Protein AF-0000000072983295 (afdb_homodimer)

Sequence (234 aa):
MSTYDRIKTLASNRGWSLQKLALKAGIGINSIYRWKKMTPSTENVQKVADVLQVSVDYLLGNTDNPNPDNEGSKPVDLSGTNIFTYQGQPVRQDDWEIIQAILERRNNSSKKRDRHEMSTYDRIKTLASNRGWSLQKLALKAGIGINSIYRWKKMTPSTENVQKVADVLQVSVDYLLGNTDNPNPDNEGSKPVDLSGTNIFTYQGQPVRQDDWEIIQAILERRNNSSKKRDRHE

InterPro domains:
  IPR001387 Cro/C1-type, helix-turn-helix domain [PF01381] (13-59)
  IPR001387 Cro/C1-type, helix-turn-helix domain [PS50943] (7-59)
  IPR001387 Cro/C1-type, helix-turn-helix domain [SM00530] (6-59)
  IPR001387 Cro/C1-type, helix-turn-helix domain [cd00093] (5-59)
  IPR010982 Lambda repressor-like, DNA-binding domain superfamily [G3DSA:1.10.260.40] (5-114)
  IPR010982 Lambda repressor-like, DNA-binding domain superfamily [SSF47413] (4-66)

pLDDT: mean 84.43, std 15.46, range [39.06, 98.12]

Nearest PDB structures (foldseek):
  7t5u-assembly1_A  TM=8.400E-01  e=1.592E-03  Escherichia coli
  3f51-assembly1_A  TM=8.352E-01  e=4.568E-02  Corynebacterium glutamicum
  4ghj-assembly1_A  TM=8.358E-01  e=1.153E-01  Vibrio vulnificus CMCP6
  4ia8-assembly1_B  TM=7.670E-01  e=9.694E-02  Enterobacter sp. RFL1396
  4i6u-assembly1_A  TM=8.067E-01  e=1.941E-01  Enterobacter sp. RFL1396

Structure (mmCIF, N/CA/C/O backbone):
data_AF-0000000072983295-model_v1
#
loop_
_entity.id
_entity.type
_entity.pdbx_description
1 polymer 'Transcriptional regulator, xre family'
#
loop_
_atom_site.group_PDB
_atom_site.id
_atom_site.type_symbol
_atom_site.label_atom_id
_atom_site.label_alt_id
_atom_site.label_comp_id
_atom_site.label_asym_id
_atom_site.label_entity_id
_atom_site.label_seq_id
_atom_site.pdbx_PDB_ins_code
_atom_site.Cartn_x
_atom_site.Cartn_y
_atom_site.Cartn_z
_atom_site.occupancy
_atom_site.B_iso_or_equiv
_atom_site.auth_seq_id
_atom_site.auth_comp_id
_atom_site.auth_asym_id
_atom_site.auth_atom_id
_atom_site.pdbx_PDB_model_num
ATOM 1 N N . MET A 1 1 ? -3.186 -11.297 11.703 1 77.94 1 MET A N 1
ATOM 2 C CA . MET A 1 1 ? -4.309 -11.766 10.891 1 77.94 1 MET A CA 1
ATOM 3 C C . MET A 1 1 ? -3.836 -12.227 9.516 1 77.94 1 MET A C 1
ATOM 5 O O . MET A 1 1 ? -2.936 -11.625 8.93 1 77.94 1 MET A O 1
ATOM 9 N N . SER A 1 2 ? -4.508 -13.469 9.07 1 90.62 2 SER A N 1
ATOM 10 C CA . SER A 1 2 ? -4.18 -14.008 7.754 1 90.62 2 SER A CA 1
ATOM 11 C C . SER A 1 2 ? -4.926 -13.273 6.648 1 90.62 2 SER A C 1
ATOM 13 O O . SER A 1 2 ? -5.816 -12.469 6.926 1 90.62 2 SER A O 1
ATOM 15 N N . THR A 1 3 ? -4.504 -13.516 5.445 1 94.38 3 THR A N 1
ATOM 16 C CA . THR A 1 3 ? -5.18 -12.945 4.285 1 94.38 3 THR A CA 1
ATOM 17 C C . THR A 1 3 ? -6.652 -13.336 4.27 1 94.38 3 THR A C 1
ATOM 19 O O . THR A 1 3 ? -7.523 -12.484 4.066 1 94.38 3 THR A O 1
ATOM 22 N N . TYR A 1 4 ? -6.863 -14.602 4.539 1 95.62 4 TYR A N 1
ATOM 23 C CA . TYR A 1 4 ? -8.227 -15.117 4.586 1 95.62 4 TYR A CA 1
ATOM 24 C C . TYR A 1 4 ? -9.055 -14.375 5.625 1 95.62 4 TYR A C 1
ATOM 26 O O . TYR A 1 4 ? -10.172 -13.945 5.344 1 95.62 4 TYR A O 1
ATOM 34 N N . ASP A 1 5 ? -8.523 -14.195 6.836 1 95.06 5 ASP A N 1
ATOM 35 C CA . ASP A 1 5 ? -9.227 -13.531 7.93 1 95.06 5 ASP A CA 1
ATOM 36 C C . ASP A 1 5 ? -9.57 -12.094 7.566 1 95.06 5 ASP A C 1
ATOM 38 O O . ASP A 1 5 ? -10.68 -11.625 7.84 1 95.06 5 ASP A O 1
ATOM 42 N N . ARG A 1 6 ? -8.68 -11.375 6.992 1 95.25 6 ARG A N 1
ATOM 43 C CA . ARG A 1 6 ? -8.883 -9.984 6.598 1 95.25 6 ARG A CA 1
ATOM 44 C C . ARG A 1 6 ? -9.992 -9.875 5.559 1 95.25 6 ARG A C 1
ATOM 46 O O . ARG A 1 6 ? -10.859 -9 5.668 1 95.25 6 ARG A O 1
ATOM 53 N N . ILE A 1 7 ? -9.984 -10.773 4.617 1 96.75 7 ILE A N 1
ATOM 54 C CA . ILE A 1 7 ? -10.977 -10.758 3.553 1 96.75 7 ILE A CA 1
ATOM 55 C C . ILE A 1 7 ? -12.352 -11.078 4.129 1 96.75 7 ILE A C 1
ATOM 57 O O . ILE A 1 7 ? -13.344 -10.438 3.773 1 96.75 7 ILE A O 1
ATOM 61 N N . LYS A 1 8 ? -12.328 -12.031 4.992 1 96.38 8 LYS A N 1
ATOM 62 C CA . LYS A 1 8 ? -13.586 -12.422 5.625 1 96.38 8 LYS A CA 1
ATOM 63 C C . LYS A 1 8 ? -14.203 -11.242 6.383 1 96.38 8 LYS A C 1
ATOM 65 O O . LYS A 1 8 ? -15.398 -10.984 6.262 1 96.38 8 LYS A O 1
ATOM 70 N N . THR A 1 9 ? -13.383 -10.586 7.145 1 95.81 9 THR A N 1
ATOM 71 C CA . THR A 1 9 ? -13.836 -9.438 7.918 1 95.81 9 THR A CA 1
ATOM 72 C C . THR A 1 9 ? -14.352 -8.336 6.996 1 95.81 9 THR A C 1
ATOM 74 O O . THR A 1 9 ? -15.43 -7.781 7.227 1 95.81 9 THR A O 1
ATOM 77 N N . LEU A 1 10 ? -13.664 -8.023 5.945 1 94.56 10 LEU A N 1
ATOM 78 C CA . LEU A 1 10 ? -14.047 -6.984 4.996 1 94.56 10 LEU A CA 1
ATOM 79 C C . LEU A 1 10 ? -15.352 -7.348 4.293 1 94.56 10 LEU A C 1
ATOM 81 O O . LEU A 1 10 ? -16.219 -6.488 4.098 1 94.56 10 LEU A O 1
ATOM 85 N N . ALA A 1 11 ? -15.445 -8.586 3.883 1 96.5 11 ALA A N 1
ATOM 86 C CA . ALA A 1 11 ? -16.656 -9.062 3.232 1 96.5 11 ALA A CA 1
ATOM 87 C C . ALA A 1 11 ? -17.859 -8.961 4.168 1 96.5 11 ALA A C 1
ATOM 89 O O . ALA A 1 11 ? -18.922 -8.477 3.773 1 96.5 11 ALA A O 1
ATOM 90 N N . SER A 1 12 ? -17.641 -9.398 5.363 1 96.25 12 SER A N 1
ATOM 91 C CA . SER A 1 12 ? -18.703 -9.352 6.363 1 96.25 12 SER A CA 1
ATOM 92 C C . SER A 1 12 ? -19.172 -7.922 6.605 1 96.25 12 SER A C 1
ATOM 94 O O . SER A 1 12 ? -20.375 -7.672 6.73 1 96.25 12 SER A O 1
ATOM 96 N N . ASN A 1 13 ? -18.266 -7.031 6.66 1 94.94 13 ASN A N 1
ATOM 97 C CA . ASN A 1 13 ? -18.578 -5.617 6.855 1 94.94 13 ASN A CA 1
ATOM 98 C C . ASN A 1 13 ? -19.453 -5.074 5.73 1 94.94 13 ASN A C 1
ATOM 100 O O . ASN A 1 13 ? -20.219 -4.133 5.934 1 94.94 13 ASN A O 1
ATOM 104 N N . ARG A 1 14 ? -19.422 -5.664 4.633 1 93.5 14 ARG A N 1
ATOM 105 C CA . ARG A 1 14 ? -20.188 -5.23 3.465 1 93.5 14 ARG A CA 1
ATOM 106 C C . ARG A 1 14 ? -21.438 -6.09 3.277 1 93.5 14 ARG A C 1
ATOM 108 O O . ARG A 1 14 ? -22.172 -5.906 2.314 1 93.5 14 ARG A O 1
ATOM 115 N N . GLY A 1 15 ? -21.5 -7.059 4.133 1 95.75 15 GLY A N 1
ATOM 116 C CA . GLY A 1 15 ? -22.641 -7.949 4.078 1 95.75 15 GLY A CA 1
ATOM 117 C C . GLY A 1 15 ? -22.531 -9.008 3.002 1 95.75 15 GLY A C 1
ATOM 118 O O . GLY A 1 15 ? -23.531 -9.516 2.504 1 95.75 15 GLY A O 1
ATOM 119 N N . TRP A 1 16 ? -21.453 -9.297 2.553 1 96.38 16 TRP A N 1
ATOM 120 C CA . TRP A 1 16 ? -21.234 -10.289 1.507 1 96.38 16 TRP A CA 1
ATOM 121 C C . TRP A 1 16 ? -20.75 -11.609 2.102 1 96.38 16 TRP A C 1
ATOM 123 O O . TRP A 1 16 ? -20.031 -11.617 3.104 1 96.38 16 TRP A O 1
ATOM 133 N N . SER A 1 17 ? -21.156 -12.648 1.443 1 96.94 17 SER A N 1
ATOM 134 C CA . SER A 1 17 ? -20.516 -13.93 1.694 1 96.94 17 SER A CA 1
ATOM 135 C C . SER A 1 17 ? -19.203 -14.047 0.916 1 96.94 17 SER A C 1
ATOM 137 O O . SER A 1 17 ? -18.969 -13.289 -0.026 1 96.94 17 SER A O 1
ATOM 139 N N . LEU A 1 18 ? -18.406 -14.953 1.323 1 97.31 18 LEU A N 1
ATOM 140 C CA . LEU A 1 18 ? -17.156 -15.164 0.615 1 97.31 18 LEU A CA 1
ATOM 141 C C . LEU A 1 18 ? -17.406 -15.641 -0.812 1 97.31 18 LEU A C 1
ATOM 143 O O . LEU A 1 18 ? -16.656 -15.289 -1.729 1 97.31 18 LEU A O 1
ATOM 147 N N . GLN A 1 19 ? -18.453 -16.422 -0.969 1 97.62 19 GLN A N 1
ATOM 148 C CA . GLN A 1 19 ? -18.828 -16.891 -2.295 1 97.62 19 GLN A CA 1
ATOM 149 C C . GLN A 1 19 ? -19.266 -15.742 -3.191 1 97.62 19 GLN A C 1
ATOM 151 O O . GLN A 1 19 ? -18.859 -15.664 -4.352 1 97.62 19 GLN A O 1
ATOM 156 N N . LYS A 1 20 ? -20.031 -14.938 -2.617 1 97.69 20 LYS A N 1
ATOM 157 C CA . LYS A 1 20 ? -20.5 -13.766 -3.35 1 97.69 20 LYS A CA 1
ATOM 158 C C . LYS A 1 20 ? -19.312 -12.867 -3.74 1 97.69 20 LYS A C 1
ATOM 160 O O . LYS A 1 20 ? -19.25 -12.383 -4.871 1 97.69 20 LYS A O 1
ATOM 165 N N . LEU A 1 21 ? -18.438 -12.641 -2.818 1 97.75 21 LEU A N 1
ATOM 166 C CA . LEU A 1 21 ? -17.234 -11.844 -3.08 1 97.75 21 LEU A CA 1
ATOM 167 C C . LEU A 1 21 ? -16.422 -12.453 -4.207 1 97.75 21 LEU A C 1
ATOM 169 O O . LEU A 1 21 ? -15.93 -11.734 -5.086 1 97.75 21 LEU A O 1
ATOM 173 N N . ALA A 1 22 ? -16.234 -13.758 -4.18 1 98.12 22 ALA A N 1
ATOM 174 C CA . ALA A 1 22 ? -15.469 -14.469 -5.207 1 98.12 22 ALA A CA 1
ATOM 175 C C . ALA A 1 22 ? -16.078 -14.25 -6.59 1 98.12 22 ALA A C 1
ATOM 177 O O . ALA A 1 22 ? -15.359 -13.984 -7.555 1 98.12 22 ALA A O 1
ATOM 178 N N . LEU A 1 23 ? -17.359 -14.297 -6.629 1 97.75 23 LEU A N 1
ATOM 179 C CA . LEU A 1 23 ? -18.062 -14.094 -7.887 1 97.75 23 LEU A CA 1
ATOM 180 C C . LEU A 1 23 ? -17.891 -12.664 -8.383 1 97.75 23 LEU A C 1
ATOM 182 O O . LEU A 1 23 ? -17.641 -12.445 -9.57 1 97.75 23 LEU A O 1
ATOM 186 N N . LYS A 1 24 ? -17.984 -11.781 -7.488 1 97.5 24 LYS A N 1
ATOM 187 C CA . LYS A 1 24 ? -17.797 -10.375 -7.836 1 97.5 24 LYS A CA 1
ATOM 188 C C . LYS A 1 24 ? -16.375 -10.117 -8.352 1 97.5 24 LYS A C 1
ATOM 190 O O . LYS A 1 24 ? -16.172 -9.266 -9.227 1 97.5 24 LYS A O 1
ATOM 195 N N . ALA A 1 25 ? -15.453 -10.812 -7.77 1 97.62 25 ALA A N 1
ATOM 196 C CA . ALA A 1 25 ? -14.047 -10.648 -8.141 1 97.62 25 ALA A CA 1
ATOM 197 C C . ALA A 1 25 ? -13.727 -11.422 -9.422 1 97.62 25 ALA A C 1
ATOM 199 O O . ALA A 1 25 ? -12.648 -11.258 -9.992 1 97.62 25 ALA A O 1
ATOM 200 N N . GLY A 1 26 ? -14.641 -12.242 -9.828 1 98 26 GLY A N 1
ATOM 201 C CA . GLY A 1 26 ? -14.445 -13.016 -11.047 1 98 26 GLY A CA 1
ATOM 202 C C . GLY A 1 26 ? -13.516 -14.203 -10.859 1 98 26 GLY A C 1
ATOM 203 O O . GLY A 1 26 ? -12.773 -14.57 -11.773 1 98 26 GLY A O 1
ATOM 204 N N . ILE A 1 27 ? -13.445 -14.703 -9.719 1 96.88 27 ILE A N 1
ATOM 205 C CA . ILE A 1 27 ? -12.594 -15.859 -9.453 1 96.88 27 ILE A CA 1
ATOM 206 C C . ILE A 1 27 ? -13.461 -17.047 -9.039 1 96.88 27 ILE A C 1
ATOM 208 O O . ILE A 1 27 ? -14.688 -16.938 -8.984 1 96.88 27 ILE A O 1
ATOM 212 N N . GLY A 1 28 ? -12.836 -18.203 -8.828 1 96.69 28 GLY A N 1
ATOM 213 C CA . GLY A 1 28 ? -13.562 -19.406 -8.445 1 96.69 28 GLY A CA 1
ATOM 214 C C . GLY A 1 28 ? -14.281 -19.266 -7.113 1 96.69 28 GLY A C 1
ATOM 215 O O . GLY A 1 28 ? -13.742 -18.688 -6.168 1 96.69 28 GLY A O 1
ATOM 216 N N . ILE A 1 29 ? -15.477 -19.75 -7.043 1 95.12 29 ILE A N 1
ATOM 217 C CA . ILE A 1 29 ? -16.391 -19.578 -5.918 1 95.12 29 ILE A CA 1
ATOM 218 C C . ILE A 1 29 ? -15.719 -20.078 -4.637 1 95.12 29 ILE A C 1
ATOM 220 O O . ILE A 1 29 ? -15.93 -19.516 -3.561 1 95.12 29 ILE A O 1
ATOM 224 N N . ASN A 1 30 ? -14.844 -21.016 -4.703 1 95.69 30 ASN A N 1
ATOM 225 C CA . ASN A 1 30 ? -14.203 -21.594 -3.529 1 95.69 30 ASN A CA 1
ATOM 226 C C . ASN A 1 30 ? -12.773 -21.094 -3.369 1 95.69 30 ASN A C 1
ATOM 228 O O . ASN A 1 30 ? -12.047 -21.531 -2.471 1 95.69 30 ASN A O 1
ATOM 232 N N . SER A 1 31 ? -12.375 -20.141 -4.18 1 96.75 31 SER A N 1
ATOM 233 C CA . SER A 1 31 ? -10.992 -19.672 -4.23 1 96.75 31 SER A CA 1
ATOM 234 C C . SER A 1 31 ? -10.562 -19.062 -2.896 1 96.75 31 SER A C 1
ATOM 236 O O . SER A 1 31 ? -9.492 -19.391 -2.381 1 96.75 31 SER A O 1
ATOM 238 N N . ILE A 1 32 ? -11.391 -18.281 -2.352 1 97 32 ILE A N 1
ATOM 239 C CA . ILE A 1 32 ? -11.047 -17.547 -1.14 1 97 32 ILE A CA 1
ATOM 240 C C . ILE A 1 32 ? -10.898 -18.516 0.028 1 97 32 ILE A C 1
ATOM 242 O O . ILE A 1 32 ? -10 -18.375 0.86 1 97 32 ILE A O 1
ATOM 246 N N . TYR A 1 33 ? -11.664 -19.547 0.072 1 96 33 TYR A N 1
ATOM 247 C CA . TYR A 1 33 ? -11.578 -20.562 1.12 1 96 33 TYR A CA 1
ATOM 248 C C . TYR A 1 33 ? -10.227 -21.266 1.083 1 96 33 TYR A C 1
ATOM 250 O O . TYR A 1 33 ? -9.672 -21.609 2.127 1 96 33 TYR A O 1
ATOM 258 N N . ARG A 1 34 ? -9.703 -21.406 -0.034 1 95.69 34 ARG A N 1
ATOM 259 C CA . ARG A 1 34 ? -8.422 -22.078 -0.216 1 95.69 34 ARG A CA 1
ATOM 260 C C . ARG A 1 34 ? -7.277 -21.25 0.346 1 95.69 34 ARG A C 1
ATOM 262 O O . ARG A 1 34 ? -6.211 -21.781 0.653 1 95.69 34 ARG A O 1
ATOM 269 N N . TRP A 1 35 ? -7.504 -20 0.553 1 95.25 35 TRP A N 1
ATOM 270 C CA . TRP A 1 35 ? -6.438 -19.109 0.982 1 95.25 35 TRP A CA 1
ATOM 271 C C . TRP A 1 35 ? -6.184 -19.234 2.48 1 95.25 35 TRP A C 1
ATOM 273 O O . TRP A 1 35 ? -5.234 -18.656 3.01 1 95.25 35 TRP A O 1
ATOM 283 N N . LYS A 1 36 ? -6.945 -20.047 3.125 1 92.81 36 LYS A N 1
ATOM 284 C CA . LYS A 1 36 ? -6.676 -20.438 4.508 1 92.81 36 LYS A CA 1
ATOM 285 C C . LYS A 1 36 ? -5.438 -21.312 4.598 1 92.81 36 LYS A C 1
ATOM 287 O O . LYS A 1 36 ? -4.719 -21.297 5.598 1 92.81 36 LYS A O 1
ATOM 292 N N . LYS A 1 37 ? -5.242 -22 3.496 1 92.62 37 LYS A N 1
ATOM 293 C CA . LYS A 1 37 ? -4.195 -23.016 3.543 1 92.62 37 LYS A CA 1
ATOM 294 C C . LYS A 1 37 ? -3.094 -22.719 2.529 1 92.62 37 LYS A C 1
ATOM 296 O O . LYS A 1 37 ? -2.057 -23.375 2.518 1 92.62 37 LYS A O 1
ATOM 301 N N . MET A 1 38 ? -3.408 -21.812 1.626 1 92.25 38 MET A N 1
ATOM 302 C CA . MET A 1 38 ? -2.408 -21.5 0.608 1 92.25 38 MET A CA 1
ATOM 303 C C . MET A 1 38 ? -2.395 -20.016 0.293 1 92.25 38 MET A C 1
ATOM 305 O O . MET A 1 38 ? -3.387 -19.312 0.519 1 92.25 38 MET A O 1
ATOM 309 N N . THR A 1 39 ? -1.325 -19.578 -0.284 1 91.56 39 THR A N 1
ATOM 310 C CA . THR A 1 39 ? -1.188 -18.188 -0.682 1 91.56 39 THR A CA 1
ATOM 311 C C . THR A 1 39 ? -1.841 -17.938 -2.039 1 91.56 39 THR A C 1
ATOM 313 O O . THR A 1 39 ? -1.608 -18.688 -2.99 1 91.56 39 THR A O 1
ATOM 316 N N . PRO A 1 40 ? -2.654 -16.938 -2.057 1 94.44 40 PRO A N 1
ATOM 317 C CA . PRO A 1 40 ? -3.307 -16.656 -3.336 1 94.44 40 PRO A CA 1
ATOM 318 C C . PRO A 1 40 ? -2.326 -16.172 -4.402 1 94.44 40 PRO A C 1
ATOM 320 O O . PRO A 1 40 ? -1.228 -15.711 -4.074 1 94.44 40 PRO A O 1
ATOM 323 N N . SER A 1 41 ? -2.793 -16.406 -5.684 1 95.19 41 SER A N 1
ATOM 324 C CA . SER A 1 41 ? -2.029 -15.82 -6.781 1 95.19 41 SER A CA 1
ATOM 325 C C . SER A 1 41 ? -2.168 -14.305 -6.809 1 95.19 41 SER A C 1
ATOM 327 O O . SER A 1 41 ? -3.154 -13.758 -6.312 1 95.19 41 SER A O 1
ATOM 329 N N . THR A 1 42 ? -1.175 -13.688 -7.375 1 96.19 42 THR A N 1
ATOM 330 C CA . THR A 1 42 ? -1.172 -12.234 -7.492 1 96.19 42 THR A CA 1
ATOM 331 C C . THR A 1 42 ? -2.424 -11.742 -8.219 1 96.19 42 THR A C 1
ATOM 333 O O . THR A 1 42 ? -3.059 -10.781 -7.789 1 96.19 42 THR A O 1
ATOM 336 N N . GLU A 1 43 ? -2.795 -12.453 -9.211 1 95.25 43 GLU A N 1
ATOM 337 C CA . GLU A 1 43 ? -3.955 -12.086 -10.016 1 95.25 43 GLU A CA 1
ATOM 338 C C . GLU A 1 43 ? -5.238 -12.133 -9.188 1 95.25 43 GLU A C 1
ATOM 340 O O . GLU A 1 43 ? -6.023 -11.18 -9.203 1 95.25 43 GLU A O 1
ATOM 345 N N . ASN A 1 44 ? -5.395 -13.164 -8.508 1 96.75 44 ASN A N 1
ATOM 346 C CA . ASN A 1 44 ? -6.625 -13.344 -7.738 1 96.75 44 ASN A CA 1
ATOM 347 C C . ASN A 1 44 ? -6.707 -12.367 -6.57 1 96.75 44 ASN A C 1
ATOM 349 O O . ASN A 1 44 ? -7.766 -11.797 -6.309 1 96.75 44 ASN A O 1
ATOM 353 N N . VAL A 1 45 ? -5.605 -12.164 -5.875 1 96.94 45 VAL A N 1
ATOM 354 C CA . VAL A 1 45 ? -5.617 -11.242 -4.742 1 96.94 45 VAL A CA 1
ATOM 355 C C . VAL A 1 45 ? -5.883 -9.82 -5.234 1 96.94 45 VAL A C 1
ATOM 357 O O . VAL A 1 45 ? -6.59 -9.047 -4.582 1 96.94 45 VAL A O 1
ATOM 360 N N . GLN A 1 46 ? -5.348 -9.523 -6.332 1 96.31 46 GLN A N 1
ATOM 361 C CA . GLN A 1 46 ? -5.578 -8.211 -6.934 1 96.31 46 GLN A CA 1
ATOM 362 C C . GLN A 1 46 ? -7.059 -8 -7.238 1 96.31 46 GLN A C 1
ATOM 364 O O . GLN A 1 46 ? -7.613 -6.938 -6.941 1 96.31 46 GLN A O 1
ATOM 369 N N . LYS A 1 47 ? -7.676 -8.938 -7.836 1 97.38 47 LYS A N 1
ATOM 370 C CA . LYS A 1 47 ? -9.094 -8.852 -8.172 1 97.38 47 LYS A CA 1
ATOM 371 C C . LYS A 1 47 ? -9.945 -8.625 -6.926 1 97.38 47 LYS A C 1
ATOM 373 O O . LYS A 1 47 ? -10.859 -7.797 -6.93 1 97.38 47 LYS A O 1
ATOM 378 N N . VAL A 1 48 ? -9.617 -9.359 -5.949 1 97.56 48 VAL A N 1
ATOM 379 C CA . VAL A 1 48 ? -10.352 -9.25 -4.695 1 97.56 48 VAL A CA 1
ATOM 380 C C . VAL A 1 48 ? -10.109 -7.875 -4.074 1 97.56 48 VAL A C 1
ATOM 382 O O . VAL A 1 48 ? -11.047 -7.23 -3.596 1 97.56 48 VAL A O 1
ATOM 385 N N . ALA A 1 49 ? -8.883 -7.465 -4.051 1 96.75 49 ALA A N 1
ATOM 386 C CA . ALA A 1 49 ? -8.539 -6.148 -3.518 1 96.75 49 ALA A CA 1
ATOM 387 C C . ALA A 1 49 ? -9.312 -5.047 -4.238 1 96.75 49 ALA A C 1
ATOM 389 O O . ALA A 1 49 ? -9.797 -4.102 -3.605 1 96.75 49 ALA A O 1
ATOM 390 N N . ASP A 1 50 ? -9.477 -5.199 -5.492 1 95.25 50 ASP A N 1
ATOM 391 C CA . ASP A 1 50 ? -10.188 -4.215 -6.305 1 95.25 50 ASP A CA 1
ATOM 392 C C . ASP A 1 50 ? -11.656 -4.137 -5.91 1 95.25 50 ASP A C 1
ATOM 394 O O . ASP A 1 50 ? -12.203 -3.043 -5.746 1 95.25 50 ASP A O 1
ATOM 398 N N . VAL A 1 51 ? -12.195 -5.246 -5.766 1 95.88 51 VAL A N 1
ATOM 399 C CA . VAL A 1 51 ? -13.609 -5.305 -5.418 1 95.88 51 VAL A CA 1
ATOM 400 C C . VAL A 1 51 ? -13.828 -4.715 -4.027 1 95.88 51 VAL A C 1
ATOM 402 O O . VAL A 1 51 ? -14.797 -3.986 -3.799 1 95.88 51 VAL A O 1
ATOM 405 N N . LEU A 1 52 ? -12.852 -4.98 -3.152 1 95.62 52 LEU A N 1
ATOM 406 C CA . LEU A 1 52 ? -12.961 -4.543 -1.765 1 95.62 52 LEU A CA 1
ATOM 407 C C . LEU A 1 52 ? -12.445 -3.117 -1.6 1 95.62 52 LEU A C 1
ATOM 409 O O . LEU A 1 52 ? -12.586 -2.521 -0.529 1 95.62 52 LEU A O 1
ATOM 413 N N . GLN A 1 53 ? -11.82 -2.617 -2.568 1 93.75 53 GLN A N 1
ATOM 414 C CA . GLN A 1 53 ? -11.258 -1.27 -2.582 1 93.75 53 GLN A CA 1
ATOM 415 C C . GLN A 1 53 ? -10.211 -1.098 -1.485 1 93.75 53 GLN A C 1
ATOM 417 O O . GLN A 1 53 ? -10.242 -0.117 -0.739 1 93.75 53 GLN A O 1
ATOM 422 N N . VAL A 1 54 ? -9.391 -1.988 -1.401 1 93.38 54 VAL A N 1
ATOM 423 C CA . VAL A 1 54 ? -8.25 -1.958 -0.487 1 93.38 54 VAL A CA 1
ATOM 424 C C . VAL A 1 54 ? -6.969 -2.277 -1.247 1 93.38 54 VAL A C 1
ATOM 426 O O . VAL A 1 54 ? -7.012 -2.705 -2.402 1 93.38 54 VAL A O 1
ATOM 429 N N . SER A 1 55 ? -5.898 -1.959 -0.536 1 93.12 55 SER A N 1
ATOM 430 C CA . SER A 1 55 ? -4.613 -2.26 -1.159 1 93.12 55 SER A CA 1
ATOM 431 C C . SER A 1 55 ? -4.277 -3.744 -1.05 1 93.12 55 SER A C 1
ATOM 433 O O . SER A 1 55 ? -4.797 -4.438 -0.172 1 93.12 55 SER A O 1
ATOM 435 N N . VAL A 1 56 ? -3.482 -4.285 -1.938 1 95.5 56 VAL A N 1
ATOM 436 C CA . VAL A 1 56 ? -2.99 -5.656 -1.884 1 95.5 56 VAL A CA 1
ATOM 437 C C . VAL A 1 56 ? -2.129 -5.848 -0.638 1 95.5 56 VAL A C 1
ATOM 439 O O . VAL A 1 56 ? -2.193 -6.895 0.014 1 95.5 56 VAL A O 1
ATOM 442 N N . ASP A 1 57 ? -1.435 -4.859 -0.272 1 94.38 57 ASP A N 1
ATOM 443 C CA . ASP A 1 57 ? -0.589 -4.914 0.917 1 94.38 57 ASP A CA 1
ATOM 444 C C . ASP A 1 57 ? -1.424 -5.156 2.174 1 94.38 57 ASP A C 1
ATOM 446 O O . ASP A 1 57 ? -1.007 -5.891 3.07 1 94.38 57 ASP A O 1
ATOM 450 N N . TYR A 1 58 ? -2.527 -4.492 2.207 1 93.06 58 TYR A N 1
ATOM 451 C CA . TYR A 1 58 ? -3.404 -4.684 3.355 1 93.06 58 TYR A CA 1
ATOM 452 C C . TYR A 1 58 ? -3.881 -6.129 3.445 1 93.06 58 TYR A C 1
ATOM 454 O O . TYR A 1 58 ? -3.814 -6.742 4.512 1 93.06 58 TYR A O 1
ATOM 462 N N . LEU A 1 59 ? -4.285 -6.66 2.312 1 95.69 59 LEU A N 1
ATOM 463 C CA . LEU A 1 59 ? -4.809 -8.023 2.277 1 95.69 59 LEU A CA 1
ATOM 464 C C . LEU A 1 59 ? -3.727 -9.031 2.645 1 95.69 59 LEU A C 1
ATOM 466 O O . LEU A 1 59 ? -4.012 -10.055 3.277 1 95.69 59 LEU A O 1
ATOM 470 N N . LEU A 1 60 ? -2.475 -8.703 2.268 1 94.12 60 LEU A N 1
ATOM 471 C CA . LEU A 1 60 ? -1.361 -9.617 2.498 1 94.12 60 LEU A CA 1
ATOM 472 C C . LEU A 1 60 ? -0.797 -9.445 3.904 1 94.12 60 LEU A C 1
ATOM 474 O O . LEU A 1 60 ? 0.079 -10.203 4.324 1 94.12 60 LEU A O 1
ATOM 478 N N . GLY A 1 61 ? -1.269 -8.445 4.578 1 90.88 61 GLY A N 1
ATOM 479 C CA . GLY A 1 61 ? -0.843 -8.234 5.953 1 90.88 61 GLY A CA 1
ATOM 480 C C . GLY A 1 61 ? 0.423 -7.402 6.066 1 90.88 61 GLY A C 1
ATOM 481 O O . GLY A 1 61 ? 1.064 -7.379 7.117 1 90.88 61 GLY A O 1
ATOM 482 N N . ASN A 1 62 ? 0.815 -6.75 5.016 1 90.38 62 ASN A N 1
ATOM 483 C CA . ASN A 1 62 ? 2.025 -5.938 5.023 1 90.38 62 ASN A CA 1
ATOM 484 C C . ASN A 1 62 ? 1.783 -4.57 5.66 1 90.38 62 ASN A C 1
ATOM 486 O O . ASN A 1 62 ? 2.73 -3.877 6.031 1 90.38 62 ASN A O 1
ATOM 490 N N . THR A 1 63 ? 0.53 -4.145 5.715 1 86.69 63 THR A N 1
ATOM 491 C CA . THR A 1 63 ? 0.127 -2.887 6.332 1 86.69 63 THR A CA 1
ATOM 492 C C . THR A 1 63 ? -1.223 -3.033 7.027 1 86.69 63 THR A C 1
ATOM 494 O O . THR A 1 63 ? -2.023 -3.898 6.668 1 86.69 63 THR A O 1
ATOM 497 N N . ASP A 1 64 ? -1.424 -2.213 7.895 1 85.94 64 ASP A N 1
ATOM 498 C CA . ASP A 1 64 ? -2.711 -2.229 8.586 1 85.94 64 ASP A CA 1
ATOM 499 C C . ASP A 1 64 ? -3.641 -1.149 8.039 1 85.94 64 ASP A C 1
ATOM 501 O O . ASP A 1 64 ? -4.801 -1.054 8.453 1 85.94 64 ASP A O 1
ATOM 505 N N . ASN A 1 65 ? -3.158 -0.43 7.105 1 82.75 65 ASN A N 1
ATOM 506 C CA . ASN A 1 65 ? -3.967 0.58 6.43 1 82.75 65 ASN A CA 1
ATOM 507 C C . ASN A 1 65 ? -4.57 0.043 5.133 1 82.75 65 ASN A C 1
ATOM 509 O O . ASN A 1 65 ? -3.844 -0.274 4.191 1 82.75 65 ASN A O 1
ATOM 513 N N . PRO A 1 66 ? -5.859 -0.044 5.004 1 85.06 66 PRO A N 1
ATOM 514 C CA . PRO A 1 66 ? -6.492 -0.644 3.826 1 85.06 66 PRO A CA 1
ATOM 515 C C . PRO A 1 66 ? -6.258 0.165 2.553 1 85.06 66 PRO A C 1
ATOM 517 O O . PRO A 1 66 ? -6.309 -0.385 1.45 1 85.06 66 PRO A O 1
ATOM 520 N N . ASN A 1 67 ? -6.184 1.468 2.627 1 79.94 67 ASN A N 1
ATOM 521 C CA . ASN A 1 67 ? -5.961 2.326 1.469 1 79.94 67 ASN A CA 1
ATOM 522 C C . ASN A 1 67 ? -4.82 3.309 1.709 1 79.94 67 ASN A C 1
ATOM 524 O O . ASN A 1 67 ? -5.055 4.5 1.933 1 79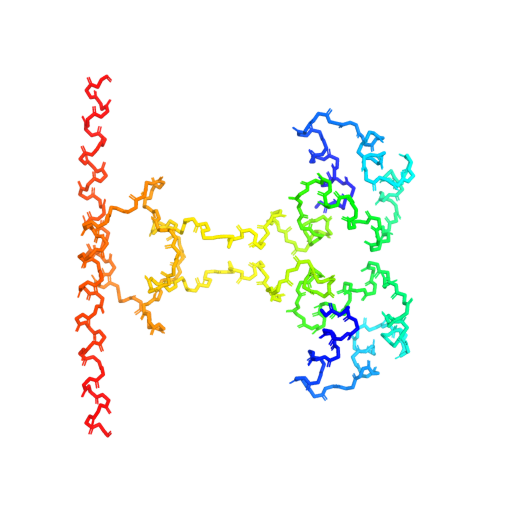.94 67 ASN A O 1
ATOM 528 N N . PRO A 1 68 ? -3.678 2.742 1.629 1 64.56 68 PRO A N 1
ATOM 529 C CA . PRO A 1 68 ? -2.551 3.619 1.954 1 64.56 68 PRO A CA 1
ATOM 530 C C . PRO A 1 68 ? -2.371 4.75 0.942 1 64.56 68 PRO A C 1
ATOM 532 O O . PRO A 1 68 ? -1.81 5.797 1.273 1 64.56 68 PRO A O 1
ATOM 535 N N . ASP A 1 69 ? -2.635 4.453 -0.337 1 59.38 69 ASP A N 1
ATOM 536 C CA . ASP A 1 69 ? -2.447 5.484 -1.352 1 59.38 69 ASP A CA 1
ATOM 537 C C . ASP A 1 69 ? -3.504 6.578 -1.223 1 59.38 69 ASP A C 1
ATOM 539 O O . ASP A 1 69 ? -3.301 7.703 -1.685 1 59.38 69 ASP A O 1
ATOM 543 N N . ASN A 1 70 ? -4.711 6.109 -0.923 1 51.28 70 ASN A N 1
ATOM 544 C CA . ASN A 1 70 ? -5.707 7.164 -0.772 1 51.28 70 ASN A CA 1
ATOM 545 C C . ASN A 1 70 ? -5.27 8.203 0.258 1 51.28 70 ASN A C 1
ATOM 547 O O . ASN A 1 70 ? -6.023 8.523 1.178 1 51.28 70 ASN A O 1
ATOM 551 N N . GLU A 1 71 ? -4.117 7.996 0.614 1 48.66 71 GLU A N 1
ATOM 552 C CA . GLU A 1 71 ? -3.723 9.219 1.304 1 48.66 71 GLU A CA 1
ATOM 553 C C . GLU A 1 71 ? -4.039 10.453 0.462 1 48.66 71 GLU A C 1
ATOM 555 O O . GLU A 1 71 ? -3.211 10.898 -0.339 1 48.66 71 GLU A O 1
ATOM 560 N N . GLY A 1 72 ? -4.879 10.156 -0.523 1 44.75 72 GLY A N 1
ATOM 561 C CA . GLY A 1 72 ? -5.312 11.492 -0.913 1 44.75 72 GLY A CA 1
ATOM 562 C C . GLY A 1 72 ? -5.156 12.516 0.195 1 44.75 72 GLY A C 1
ATOM 563 O O . GLY A 1 72 ? -4.668 12.195 1.281 1 44.75 72 GLY A O 1
ATOM 564 N N . SER A 1 73 ? -5.422 13.719 -0.293 1 49.81 73 SER A N 1
ATOM 565 C CA . SER A 1 73 ? -5.434 14.844 0.637 1 49.81 73 SER A CA 1
ATOM 566 C C . SER A 1 73 ? -6.168 14.484 1.925 1 49.81 73 SER A C 1
ATOM 568 O O . SER A 1 73 ? -7.355 14.789 2.072 1 49.81 73 SER A O 1
ATOM 570 N N . LYS A 1 74 ? -6.078 13.227 2.242 1 53.59 74 LYS A N 1
ATOM 571 C CA . LYS A 1 74 ? -6.742 13.102 3.537 1 53.59 74 LYS A CA 1
ATOM 572 C C . LYS A 1 74 ? -6.449 14.312 4.422 1 53.59 74 LYS A C 1
ATOM 574 O O . LYS A 1 74 ? -5.332 14.828 4.422 1 53.59 74 LYS A O 1
ATOM 579 N N . PRO A 1 75 ? -7.535 14.828 4.715 1 60.16 75 PRO A N 1
ATOM 580 C CA . PRO A 1 75 ? -7.285 15.961 5.602 1 60.16 75 PRO A CA 1
ATOM 581 C C . PRO A 1 75 ? -6.336 15.625 6.746 1 60.16 75 PRO A C 1
ATOM 583 O O . PRO A 1 75 ? -6.387 14.516 7.289 1 60.16 75 PRO A O 1
ATOM 586 N N . VAL A 1 76 ? -5.305 16.141 6.613 1 68.69 76 VAL A N 1
ATOM 587 C CA . VAL A 1 76 ? -4.352 15.961 7.703 1 68.69 76 VAL A CA 1
ATOM 588 C C . VAL A 1 76 ? -4.879 16.641 8.969 1 68.69 76 VAL A C 1
ATOM 590 O O . VAL A 1 76 ? -5.203 17.828 8.953 1 68.69 76 VAL A O 1
ATOM 593 N N . ASP A 1 77 ? -5.129 15.961 10 1 72.12 77 ASP A N 1
ATOM 594 C CA . ASP A 1 77 ? -5.539 16.531 11.281 1 72.12 77 ASP A CA 1
ATOM 595 C C . ASP A 1 77 ? -4.34 17.109 12.031 1 72.12 77 ASP A C 1
ATOM 597 O O . ASP A 1 77 ? -3.398 16.391 12.359 1 72.12 77 ASP A O 1
ATOM 601 N N . LEU A 1 78 ? -4.395 18.391 12.195 1 77.19 78 LEU A N 1
ATOM 602 C CA . LEU A 1 78 ? -3.316 19.125 12.844 1 77.19 78 LEU A CA 1
ATOM 603 C C . LEU A 1 78 ? -3.232 18.766 14.328 1 77.19 78 LEU A C 1
ATOM 605 O O . LEU A 1 78 ? -2.254 19.109 15 1 77.19 78 LEU A O 1
ATOM 609 N N . SER A 1 79 ? -4.289 18.094 14.711 1 73.88 79 SER A N 1
ATOM 610 C CA . SER A 1 79 ? -4.281 17.688 16.109 1 73.88 79 SER A CA 1
ATOM 611 C C . SER A 1 79 ? -3.533 16.375 16.297 1 73.88 79 SER A C 1
ATOM 613 O O . SER A 1 79 ? -3.285 15.953 17.422 1 73.88 79 SER A O 1
ATOM 615 N N . GLY A 1 80 ? -3.139 15.781 15.242 1 65.12 80 GLY A N 1
ATOM 616 C CA . GLY A 1 80 ? -2.521 14.469 15.32 1 65.12 80 GLY A CA 1
ATOM 617 C C . GLY A 1 80 ? -1.046 14.523 15.672 1 65.12 80 GLY A C 1
ATOM 618 O O . GLY A 1 80 ? -0.498 15.602 15.906 1 65.12 80 GLY A O 1
ATOM 619 N N . THR A 1 81 ? -0.413 13.359 15.891 1 64.31 81 THR A N 1
ATOM 620 C CA . THR A 1 81 ? 0.973 13.18 16.312 1 64.31 81 THR A CA 1
ATOM 621 C C . THR A 1 81 ? 1.91 13.211 15.102 1 64.31 81 THR A C 1
ATOM 623 O O . THR A 1 81 ? 3.021 12.68 15.164 1 64.31 81 THR A O 1
ATOM 626 N N . ASN A 1 82 ? 1.5 13.867 14.188 1 70.19 82 ASN A N 1
ATOM 627 C CA . ASN A 1 82 ? 2.344 13.953 13 1 70.19 82 ASN A CA 1
ATOM 628 C C . ASN A 1 82 ? 3.412 15.031 13.141 1 70.19 82 ASN A C 1
ATOM 630 O O . ASN A 1 82 ? 3.248 15.969 13.922 1 70.19 82 ASN A O 1
ATOM 634 N N . ILE A 1 83 ? 4.574 14.828 12.469 1 73.69 83 ILE A N 1
ATOM 635 C CA . ILE A 1 83 ? 5.582 15.875 12.359 1 73.69 83 ILE A CA 1
ATOM 636 C C . ILE A 1 83 ? 5.242 16.797 11.195 1 73.69 83 ILE A C 1
ATOM 638 O O . ILE A 1 83 ? 5.066 16.344 10.062 1 73.69 83 ILE A O 1
ATOM 642 N N . PHE A 1 84 ? 5.07 18.047 11.648 1 78.56 84 PHE A N 1
ATOM 643 C CA . PHE A 1 84 ? 4.688 19.031 10.633 1 78.56 84 PHE A CA 1
ATOM 644 C C . PHE A 1 84 ? 5.898 19.844 10.172 1 78.56 84 PHE A C 1
ATOM 646 O O . PHE A 1 84 ? 6.75 20.203 10.984 1 78.56 84 PHE A O 1
ATOM 653 N N . THR A 1 85 ? 6.043 19.906 8.938 1 80.69 85 THR A N 1
ATOM 654 C CA . THR A 1 85 ? 7.074 20.75 8.352 1 80.69 85 THR A CA 1
ATOM 655 C C . THR A 1 85 ? 6.453 21.844 7.469 1 80.69 85 THR A C 1
ATOM 657 O O . THR A 1 85 ? 5.305 21.719 7.043 1 80.69 85 THR A O 1
ATOM 660 N N . TYR A 1 86 ? 7.062 22.984 7.449 1 83.62 86 TYR A N 1
ATOM 661 C CA . TYR A 1 86 ? 6.695 24.062 6.535 1 83.62 86 TYR A CA 1
ATOM 662 C C . TYR A 1 86 ? 7.844 24.391 5.586 1 83.62 86 TYR A C 1
ATOM 664 O O . TYR A 1 86 ? 8.906 24.828 6.023 1 83.62 86 TYR A O 1
ATOM 672 N N . GLN A 1 87 ? 7.582 24.141 4.285 1 79.69 87 GLN A N 1
ATOM 673 C CA . GLN A 1 87 ? 8.625 24.359 3.289 1 79.69 87 GLN A CA 1
ATOM 674 C C . GLN A 1 87 ? 9.891 23.578 3.643 1 79.69 87 GLN A C 1
ATOM 676 O O . GLN A 1 87 ? 10.992 24.125 3.578 1 79.69 87 GLN A O 1
ATOM 681 N N . GLY A 1 88 ? 9.719 22.438 4.137 1 76.94 88 GLY A N 1
ATOM 682 C CA . GLY A 1 88 ? 10.828 21.547 4.395 1 76.94 88 GLY A CA 1
ATOM 683 C C . GLY A 1 88 ? 11.461 21.75 5.758 1 76.94 88 GLY A C 1
ATOM 684 O O . GLY A 1 88 ? 12.383 21.016 6.141 1 76.94 88 GLY A O 1
ATOM 685 N N . GLN A 1 89 ? 11.023 22.719 6.449 1 81.62 89 GLN A N 1
ATOM 686 C CA . GLN A 1 89 ? 11.547 23 7.781 1 81.62 89 GLN A CA 1
ATOM 687 C C . GLN A 1 89 ? 10.578 22.547 8.867 1 81.62 89 GLN A C 1
ATOM 689 O O . GLN A 1 89 ? 9.359 22.719 8.727 1 81.62 89 GLN A O 1
ATOM 694 N N . PRO A 1 90 ? 11.148 22.016 9.859 1 85.31 90 PRO A N 1
ATOM 695 C CA . PRO A 1 90 ? 10.258 21.625 10.961 1 85.31 90 PRO A CA 1
ATOM 696 C C . PRO A 1 90 ? 9.594 22.828 11.633 1 85.31 90 PRO A C 1
ATOM 698 O O . PRO A 1 90 ? 10.227 23.891 11.781 1 85.31 90 PRO A O 1
ATOM 701 N N . VAL A 1 91 ? 8.383 22.672 11.938 1 85.44 91 VAL A N 1
ATOM 702 C CA . VAL A 1 91 ? 7.652 23.719 12.648 1 85.44 91 VAL A CA 1
ATOM 703 C C . VAL A 1 91 ? 8.148 23.797 14.094 1 85.44 91 VAL A C 1
ATOM 705 O O . VAL A 1 91 ? 8.227 22.781 14.789 1 85.44 91 VAL A O 1
ATOM 708 N N . ARG A 1 92 ? 8.609 24.938 14.5 1 86.25 92 ARG A N 1
ATOM 709 C CA . ARG A 1 92 ? 9.109 25.156 15.852 1 86.25 92 ARG A CA 1
ATOM 710 C C . ARG A 1 92 ? 8 24.969 16.891 1 86.25 92 ARG A C 1
ATOM 712 O O . ARG A 1 92 ? 6.836 25.25 16.609 1 86.25 92 ARG A O 1
ATOM 719 N N . GLN A 1 93 ? 8.469 24.578 18 1 87.69 93 GLN A N 1
ATOM 720 C CA . GLN A 1 93 ? 7.527 24.328 19.078 1 87.69 93 GLN A CA 1
ATOM 721 C C . GLN A 1 93 ? 6.746 25.594 19.422 1 87.69 93 GLN A C 1
ATOM 723 O O . GLN A 1 93 ? 5.539 25.547 19.672 1 87.69 93 GLN A O 1
ATOM 728 N N . ASP A 1 94 ? 7.426 26.75 19.484 1 89.62 94 ASP A N 1
ATOM 729 C CA . ASP A 1 94 ? 6.781 28.016 19.797 1 89.62 94 ASP A CA 1
ATOM 730 C C . ASP A 1 94 ? 5.695 28.359 18.781 1 89.62 94 ASP A C 1
ATOM 732 O O . ASP A 1 94 ? 4.613 28.812 19.141 1 89.62 94 ASP A O 1
ATOM 736 N N . ASP A 1 95 ? 6.008 28.172 17.516 1 90.69 95 ASP A N 1
ATOM 737 C CA . ASP A 1 95 ? 5.035 28.422 16.469 1 90.69 95 ASP A CA 1
ATOM 738 C C . ASP A 1 95 ? 3.852 27.469 16.562 1 90.69 95 ASP A C 1
ATOM 740 O O . ASP A 1 95 ? 2.701 27.875 16.391 1 90.69 95 ASP A O 1
ATOM 744 N N . TRP A 1 96 ? 4.172 26.312 16.875 1 87.5 96 TRP A N 1
ATOM 745 C CA . TRP A 1 96 ? 3.127 25.297 16.984 1 87.5 96 TRP A CA 1
ATOM 746 C C . TRP A 1 96 ? 2.148 25.656 18.094 1 87.5 96 TRP A C 1
ATOM 748 O O . TRP A 1 96 ? 0.939 25.453 17.953 1 87.5 96 TRP A O 1
ATOM 758 N N . GLU A 1 97 ? 2.615 26.109 19.203 1 89.94 97 GLU A N 1
ATOM 759 C CA . GLU A 1 97 ? 1.771 26.531 20.312 1 89.94 97 GLU A CA 1
ATOM 760 C C . GLU A 1 97 ? 0.806 27.641 19.875 1 89.94 97 GLU A C 1
ATOM 762 O O . GLU A 1 97 ? -0.367 27.625 20.266 1 89.94 97 GLU A O 1
ATOM 767 N N . ILE A 1 98 ? 1.31 28.562 19.125 1 91.31 98 ILE A N 1
ATOM 768 C CA . ILE A 1 98 ? 0.484 29.656 18.625 1 91.31 98 ILE A CA 1
ATOM 769 C C . ILE A 1 98 ? -0.58 29.109 17.672 1 91.31 98 ILE A C 1
ATOM 771 O O . ILE A 1 98 ? -1.747 29.5 17.75 1 91.31 98 ILE A O 1
ATOM 775 N N . ILE A 1 99 ? -0.245 28.266 16.875 1 91 99 ILE A N 1
ATOM 776 C CA . ILE A 1 99 ? -1.157 27.656 15.898 1 91 99 ILE A CA 1
ATOM 777 C C . ILE A 1 99 ? -2.283 26.938 16.625 1 91 99 ILE A C 1
ATOM 779 O O . ILE A 1 99 ? -3.457 27.094 16.297 1 91 99 ILE A O 1
ATOM 783 N N . GLN A 1 100 ? -1.91 26.203 17.562 1 88.25 100 GLN A N 1
ATOM 784 C CA . GLN A 1 100 ? -2.902 25.469 18.328 1 88.25 100 GLN A CA 1
ATOM 785 C C . GLN A 1 100 ? -3.883 26.422 19.016 1 88.25 100 GLN A C 1
ATOM 787 O O . GLN A 1 100 ? -5.09 26.156 19.047 1 88.25 100 GLN A O 1
ATOM 792 N N . ALA A 1 101 ? -3.326 27.469 19.562 1 89.69 101 ALA A N 1
ATOM 793 C CA . ALA A 1 101 ? -4.148 28.484 20.219 1 89.69 101 ALA A CA 1
ATOM 794 C C . ALA A 1 101 ? -5.168 29.078 19.25 1 89.69 101 ALA A C 1
ATOM 796 O O . ALA A 1 101 ? -6.324 29.297 19.625 1 89.69 101 ALA A O 1
ATOM 797 N N . ILE A 1 102 ? -4.75 29.281 18.031 1 88.88 102 ILE A N 1
ATOM 798 C CA . ILE A 1 102 ? -5.602 29.844 16.984 1 88.88 102 ILE A CA 1
ATOM 799 C C . ILE A 1 102 ? -6.723 28.859 16.656 1 88.88 102 ILE A C 1
ATOM 801 O O . ILE A 1 102 ? -7.891 29.25 16.547 1 88.88 102 ILE A O 1
ATOM 805 N N . LEU A 1 103 ? -6.355 27.656 16.562 1 87.81 103 LEU A N 1
ATOM 806 C CA . LEU A 1 103 ? -7.305 26.625 16.156 1 87.81 103 LEU A CA 1
ATOM 807 C C . LEU A 1 103 ? -8.258 26.281 17.297 1 87.81 103 LEU A C 1
ATOM 809 O O . LEU A 1 103 ? -9.43 25.969 17.047 1 87.81 103 LEU A O 1
ATOM 813 N N . GLU A 1 104 ? -7.797 26.359 18.531 1 85 104 GLU A N 1
ATOM 814 C CA . GLU A 1 104 ? -8.594 26.047 19.703 1 85 104 GLU A CA 1
ATOM 815 C C . GLU A 1 104 ? -9.633 27.125 19.984 1 85 104 GLU A C 1
ATOM 817 O O . GLU A 1 104 ? -10.742 26.828 20.438 1 85 104 GLU A O 1
ATOM 822 N N . ARG A 1 105 ? -9.219 28.281 19.891 1 78.44 105 ARG A N 1
ATOM 823 C CA . ARG A 1 105 ? -10.125 29.391 20.125 1 78.44 105 ARG A CA 1
ATOM 824 C C . ARG A 1 105 ? -11.414 29.25 19.328 1 78.44 105 ARG A C 1
ATOM 826 O O . ARG A 1 105 ? -12.5 29.516 19.844 1 78.44 105 ARG A O 1
ATOM 833 N N . ARG A 1 106 ? -11.375 28.734 18.188 1 69.69 106 ARG A N 1
ATOM 834 C CA . ARG A 1 106 ? -12.555 28.672 17.344 1 69.69 106 ARG A CA 1
ATOM 835 C C . ARG A 1 106 ? -13.344 27.391 17.594 1 69.69 106 ARG A C 1
ATOM 837 O O . ARG A 1 106 ? -14.57 27.375 17.516 1 69.69 106 ARG A O 1
ATOM 844 N N . ASN A 1 107 ? -12.609 26.281 17.797 1 68.19 107 ASN A N 1
ATOM 845 C CA . ASN A 1 107 ? -13.328 25.062 18.172 1 68.19 107 ASN A CA 1
ATOM 846 C C . ASN A 1 107 ? -14.133 25.266 19.453 1 68.19 107 ASN A C 1
ATOM 848 O O . ASN A 1 107 ? -15.211 24.703 19.609 1 68.19 107 ASN A O 1
ATOM 852 N N . ASN A 1 108 ? -13.594 25.906 20.359 1 62.59 108 ASN A N 1
ATOM 853 C CA . ASN A 1 108 ? -14.328 26.25 21.578 1 62.59 108 ASN A CA 1
ATOM 854 C C . ASN A 1 108 ? -15.484 27.203 21.281 1 62.59 108 ASN A C 1
ATOM 856 O O . ASN A 1 108 ? -16.516 27.172 21.953 1 62.59 108 ASN A O 1
ATOM 860 N N . SER A 1 109 ? -15.367 27.922 20.312 1 61.09 109 SER A N 1
ATOM 861 C CA . SER A 1 109 ? -16.469 28.828 19.984 1 61.09 109 SER A CA 1
ATOM 862 C C . SER A 1 109 ? -17.594 28.094 19.281 1 61.09 109 SER A C 1
ATOM 864 O O . SER A 1 109 ? -18.766 28.438 19.453 1 61.09 109 SER A O 1
ATOM 866 N N . SER A 1 110 ? -17.297 27.109 18.5 1 58.34 110 SER A N 1
ATOM 867 C CA . SER A 1 110 ? -18.344 26.359 17.812 1 58.34 110 SER A CA 1
ATOM 868 C C . SER A 1 110 ? -19.016 25.359 18.766 1 58.34 110 SER A C 1
ATOM 870 O O . SER A 1 110 ? -20.156 24.953 18.531 1 58.34 110 SER A O 1
ATOM 872 N N . LYS A 1 111 ? -18.328 24.75 19.641 1 55.56 111 LYS A N 1
ATOM 873 C CA . LYS A 1 111 ? -18.953 23.891 20.641 1 55.56 111 LYS A CA 1
ATOM 874 C C . LYS A 1 111 ? -19.922 24.703 21.516 1 55.56 111 LYS A C 1
ATOM 876 O O . LYS A 1 111 ? -20.875 24.141 22.062 1 55.56 111 LYS A O 1
ATOM 881 N N . LYS A 1 112 ? -19.688 25.797 21.828 1 54.38 112 LYS A N 1
ATOM 882 C CA . LYS A 1 112 ? -20.688 26.531 22.609 1 54.38 112 LYS A CA 1
ATOM 883 C C . LYS A 1 112 ? -22 26.656 21.844 1 54.38 112 LYS A C 1
ATOM 885 O O . LYS A 1 112 ? -23.047 26.938 22.438 1 54.38 112 LYS A O 1
ATOM 890 N N . ARG A 1 113 ? -21.828 26.734 20.594 1 52.44 113 ARG A N 1
ATOM 891 C CA . ARG A 1 113 ? -23.141 26.875 19.969 1 52.44 113 ARG A CA 1
ATOM 892 C C . ARG A 1 113 ? -23.906 25.562 19.984 1 52.44 113 ARG A C 1
ATOM 894 O O . ARG A 1 113 ? -25.125 25.547 19.938 1 52.44 113 ARG A O 1
ATOM 901 N N . ASP A 1 114 ? -23.188 24.469 19.922 1 52.75 114 ASP A N 1
ATOM 902 C CA . ASP A 1 114 ? -23.984 23.25 19.906 1 52.75 114 ASP A CA 1
ATOM 903 C C . ASP A 1 114 ? -24.531 22.953 21.297 1 52.75 114 ASP A C 1
ATOM 905 O O . ASP A 1 114 ? -25.406 22.094 21.469 1 52.75 114 ASP A O 1
ATOM 909 N N . ARG A 1 115 ? -23.844 23.438 22.344 1 49.81 115 ARG A N 1
ATOM 910 C CA . ARG A 1 115 ? -24.422 23.125 23.641 1 49.81 115 ARG A CA 1
ATOM 911 C C . ARG A 1 115 ? -25.734 23.859 23.859 1 49.81 115 ARG A C 1
ATOM 913 O O . ARG A 1 115 ? -26.484 23.578 24.797 1 49.81 115 ARG A O 1
ATOM 920 N N . HIS A 1 116 ? -25.938 24.984 23.203 1 48.38 116 HIS A N 1
ATOM 921 C CA . HIS A 1 116 ? -27.234 25.578 23.469 1 48.38 116 HIS A CA 1
ATOM 922 C C . HIS A 1 116 ? -28.328 24.906 22.641 1 48.38 116 HIS A C 1
ATOM 924 O O . HIS A 1 116 ? -29.516 25.234 22.781 1 48.38 116 HIS A O 1
ATOM 930 N N . GLU A 1 117 ? -27.969 24.109 21.609 1 39.31 117 GLU A N 1
ATOM 931 C CA . GLU A 1 117 ? -29.219 23.469 21.219 1 39.31 117 GLU A CA 1
ATOM 932 C C . GLU A 1 117 ? -29.469 22.203 22.031 1 39.31 117 GLU A C 1
ATOM 934 O O . GLU A 1 117 ? -28.531 21.453 22.297 1 39.31 117 GLU A O 1
ATOM 939 N N . MET B 1 1 ? 3.795 1.691 -16.516 1 78.25 1 MET B N 1
ATOM 940 C CA . MET B 1 1 ? 4.957 0.83 -16.328 1 78.25 1 MET B CA 1
ATOM 941 C C . MET B 1 1 ? 4.539 -0.532 -15.781 1 78.25 1 MET B C 1
ATOM 943 O O . MET B 1 1 ? 3.625 -0.625 -14.961 1 78.25 1 MET B O 1
ATOM 947 N N . SER B 1 2 ? 5.281 -1.646 -16.391 1 90.75 2 SER B N 1
ATOM 948 C CA . SER B 1 2 ? 5.012 -3.008 -15.945 1 90.75 2 SER B CA 1
ATOM 949 C C . SER B 1 2 ? 5.746 -3.318 -14.641 1 90.75 2 SER B C 1
ATOM 951 O O . SER B 1 2 ? 6.598 -2.539 -14.203 1 90.75 2 SER B O 1
ATOM 953 N N . THR B 1 3 ? 5.371 -4.406 -14.039 1 94.44 3 THR B N 1
ATOM 954 C CA . THR B 1 3 ? 6.043 -4.863 -12.828 1 94.44 3 THR B CA 1
ATOM 955 C C . THR B 1 3 ? 7.535 -5.062 -13.078 1 94.44 3 THR B C 1
ATOM 957 O O . THR B 1 3 ? 8.367 -4.613 -12.289 1 94.44 3 THR B O 1
ATOM 960 N N . TYR B 1 4 ? 7.793 -5.688 -14.203 1 95.69 4 TYR B N 1
ATOM 961 C CA . TYR B 1 4 ? 9.18 -5.922 -14.594 1 95.69 4 TYR B CA 1
ATOM 962 C C . TYR B 1 4 ? 9.945 -4.609 -14.703 1 95.69 4 TYR B C 1
ATOM 964 O O . TYR B 1 4 ? 11.055 -4.48 -14.172 1 95.69 4 TYR B O 1
ATOM 972 N N . ASP B 1 5 ? 9.383 -3.611 -15.391 1 95.06 5 ASP B N 1
ATOM 973 C CA . ASP B 1 5 ? 10.023 -2.316 -15.594 1 95.06 5 ASP B CA 1
ATOM 974 C C . ASP B 1 5 ? 10.312 -1.626 -14.266 1 95.06 5 ASP B C 1
ATOM 976 O O . ASP B 1 5 ? 11.391 -1.06 -14.07 1 95.06 5 ASP B O 1
ATOM 980 N N . ARG B 1 6 ? 9.398 -1.622 -13.359 1 95.31 6 ARG B N 1
ATOM 981 C CA . ARG B 1 6 ? 9.547 -0.999 -12.047 1 95.31 6 ARG B CA 1
ATOM 982 C C . ARG B 1 6 ? 10.672 -1.648 -11.258 1 95.31 6 ARG B C 1
ATOM 984 O O . ARG B 1 6 ? 11.5 -0.955 -10.656 1 95.31 6 ARG B O 1
ATOM 991 N N . ILE B 1 7 ? 10.719 -2.949 -11.32 1 96.75 7 ILE B N 1
ATOM 992 C CA . ILE B 1 7 ? 11.742 -3.695 -10.586 1 96.75 7 ILE B CA 1
ATOM 993 C C . ILE B 1 7 ? 13.117 -3.402 -11.18 1 96.75 7 ILE B C 1
ATOM 995 O O . ILE B 1 7 ? 14.086 -3.203 -10.438 1 96.75 7 ILE B O 1
ATOM 999 N N . LYS B 1 8 ? 13.117 -3.383 -12.461 1 96.44 8 LYS B N 1
ATOM 1000 C CA . LYS B 1 8 ? 14.383 -3.096 -13.141 1 96.44 8 LYS B CA 1
ATOM 1001 C C . LYS B 1 8 ? 14.922 -1.727 -12.742 1 96.44 8 LYS B C 1
ATOM 1003 O O . LYS B 1 8 ? 16.109 -1.585 -12.445 1 96.44 8 LYS B O 1
ATOM 1008 N N . THR B 1 9 ? 14.062 -0.756 -12.766 1 95.88 9 THR B N 1
ATOM 1009 C CA . THR B 1 9 ? 14.43 0.604 -12.398 1 95.88 9 THR B CA 1
ATOM 1010 C C . THR B 1 9 ? 14.922 0.655 -10.953 1 95.88 9 THR B C 1
ATOM 1012 O O . THR B 1 9 ? 15.969 1.244 -10.672 1 95.88 9 THR B O 1
ATOM 1015 N N . LEU B 1 10 ? 14.25 0.032 -10.039 1 94.75 10 LEU B N 1
ATOM 1016 C CA . LEU B 1 10 ? 14.602 0.016 -8.625 1 94.75 10 LEU B CA 1
ATOM 1017 C C . LEU B 1 10 ? 15.938 -0.688 -8.414 1 94.75 10 LEU B C 1
ATOM 1019 O O . LEU B 1 10 ? 16.766 -0.229 -7.621 1 94.75 10 LEU B O 1
ATOM 1023 N N . ALA B 1 11 ? 16.078 -1.81 -9.07 1 96.56 11 ALA B N 1
ATOM 1024 C CA . ALA B 1 11 ? 17.344 -2.553 -8.984 1 96.56 11 ALA B CA 1
ATOM 1025 C C . ALA B 1 11 ? 18.5 -1.719 -9.492 1 96.56 11 ALA B C 1
ATOM 1027 O O . ALA B 1 11 ? 19.562 -1.646 -8.852 1 96.56 11 ALA B O 1
ATOM 1028 N N . SER B 1 12 ? 18.281 -1.112 -10.609 1 96.31 12 SER B N 1
ATOM 1029 C CA . SER B 1 12 ? 19.328 -0.277 -11.219 1 96.31 12 SER B CA 1
ATOM 1030 C C . SER B 1 12 ? 19.719 0.866 -10.289 1 96.31 12 SER B C 1
ATOM 1032 O O . SER B 1 12 ? 20.906 1.186 -10.164 1 96.31 12 SER B O 1
ATOM 1034 N N . ASN B 1 13 ? 18.766 1.452 -9.672 1 95.06 13 ASN B N 1
ATOM 1035 C CA . ASN B 1 13 ? 19.016 2.541 -8.727 1 95.06 13 ASN B CA 1
ATOM 1036 C C . ASN B 1 13 ? 19.891 2.092 -7.562 1 95.06 13 ASN B C 1
ATOM 1038 O O . ASN B 1 13 ? 20.609 2.9 -6.973 1 95.06 13 ASN B O 1
ATOM 1042 N N . ARG B 1 14 ? 19.906 0.882 -7.289 1 93.62 14 ARG B N 1
ATOM 1043 C CA . ARG B 1 14 ? 20.672 0.325 -6.184 1 93.62 14 ARG B CA 1
ATOM 1044 C C . ARG B 1 14 ? 21.969 -0.316 -6.68 1 93.62 14 ARG B C 1
ATOM 1046 O O . ARG B 1 14 ? 22.719 -0.879 -5.891 1 93.62 14 ARG B O 1
ATOM 1053 N N . GLY B 1 15 ? 22.062 -0.327 -7.977 1 95.88 15 GLY B N 1
ATOM 1054 C CA . GLY B 1 15 ? 23.25 -0.899 -8.594 1 95.88 15 GLY B CA 1
ATOM 1055 C C . GLY B 1 15 ? 23.203 -2.412 -8.68 1 95.88 15 GLY B C 1
ATOM 1056 O O . GLY B 1 15 ? 24.25 -3.068 -8.703 1 95.88 15 GLY B O 1
ATOM 1057 N N . TRP B 1 16 ? 22.141 -2.988 -8.609 1 96.38 16 TRP B N 1
ATOM 1058 C CA . TRP B 1 16 ? 22 -4.438 -8.672 1 96.38 16 TRP B CA 1
ATOM 1059 C C . TRP B 1 16 ? 21.562 -4.883 -10.07 1 96.38 16 TRP B C 1
ATOM 1061 O O . TRP B 1 16 ? 20.828 -4.168 -10.75 1 96.38 16 TRP B O 1
ATOM 1071 N N . SER B 1 17 ? 22.031 -6.035 -10.406 1 96.88 17 SER B N 1
ATOM 1072 C CA . SER B 1 17 ? 21.438 -6.715 -11.547 1 96.88 17 SER B CA 1
ATOM 1073 C C . SER B 1 17 ? 20.156 -7.441 -11.156 1 96.88 17 SER B C 1
ATOM 1075 O O . SER B 1 17 ? 19.906 -7.668 -9.969 1 96.88 17 SER B O 1
ATOM 1077 N N . LEU B 1 18 ? 19.391 -7.77 -12.125 1 97.31 18 LEU B N 1
ATOM 1078 C CA . LEU B 1 18 ? 18.172 -8.5 -11.844 1 97.31 18 LEU B CA 1
ATOM 1079 C C . LEU B 1 18 ? 18.469 -9.875 -11.25 1 97.31 18 LEU B C 1
ATOM 1081 O O . LEU B 1 18 ? 17.734 -10.367 -10.406 1 97.31 18 LEU B O 1
ATOM 1085 N N . GLN B 1 19 ? 19.562 -10.453 -11.711 1 97.56 19 GLN B N 1
ATOM 1086 C CA . GLN B 1 19 ? 19.984 -11.75 -11.195 1 97.56 19 GLN B CA 1
ATOM 1087 C C . GLN B 1 19 ? 20.406 -11.641 -9.727 1 97.56 19 GLN B C 1
ATOM 1089 O O . GLN B 1 19 ? 20.016 -12.484 -8.906 1 97.56 19 GLN B O 1
ATOM 1094 N N . LYS B 1 20 ? 21.109 -10.648 -9.477 1 97.69 20 LYS B N 1
ATOM 1095 C CA . LYS B 1 20 ? 21.531 -10.406 -8.102 1 97.69 20 LYS B CA 1
ATOM 1096 C C . LYS B 1 20 ? 20.328 -10.172 -7.195 1 97.69 20 LYS B C 1
ATOM 1098 O O . LYS B 1 20 ? 20.266 -10.703 -6.086 1 97.69 20 LYS B O 1
ATOM 1103 N N . LEU B 1 21 ? 19.406 -9.359 -7.648 1 97.75 21 LEU B N 1
ATOM 1104 C CA . LEU B 1 21 ? 18.188 -9.094 -6.898 1 97.75 21 LEU B CA 1
ATOM 1105 C C . LEU B 1 21 ? 17.422 -10.383 -6.633 1 97.75 21 LEU B C 1
ATOM 1107 O O . LEU B 1 21 ? 16.922 -10.594 -5.523 1 97.75 21 LEU B O 1
ATOM 1111 N N . ALA B 1 22 ? 17.281 -11.219 -7.645 1 98.06 22 ALA B N 1
ATOM 1112 C CA . ALA B 1 22 ? 16.578 -12.492 -7.516 1 98.06 22 ALA B CA 1
ATOM 1113 C C . ALA B 1 22 ? 17.219 -13.359 -6.43 1 98.06 22 ALA B C 1
ATOM 1115 O O . ALA B 1 22 ? 16.516 -13.945 -5.602 1 98.06 22 ALA B O 1
ATOM 1116 N N . LEU B 1 23 ? 18.5 -13.367 -6.414 1 97.75 23 LEU B N 1
ATOM 1117 C CA . LEU B 1 23 ? 19.234 -14.141 -5.414 1 97.75 23 LEU B CA 1
ATOM 1118 C C . LEU B 1 23 ? 19 -13.578 -4.016 1 97.75 23 LEU B C 1
ATOM 1120 O O . LEU B 1 23 ? 18.766 -14.336 -3.072 1 97.75 23 LEU B O 1
ATOM 1124 N N . LYS B 1 24 ? 19.031 -12.32 -3.934 1 97.56 24 LYS B N 1
ATOM 1125 C CA . LYS B 1 24 ? 18.797 -11.664 -2.65 1 97.56 24 LYS B CA 1
ATOM 1126 C C . LYS B 1 24 ? 17.375 -11.953 -2.148 1 97.56 24 LYS B C 1
ATOM 1128 O O . LYS B 1 24 ? 17.156 -12.062 -0.941 1 97.56 24 LYS B O 1
ATOM 1133 N N . ALA B 1 25 ? 16.469 -12.023 -3.078 1 97.62 25 ALA B N 1
ATOM 1134 C CA . ALA B 1 25 ? 15.062 -12.266 -2.74 1 97.62 25 ALA B CA 1
ATOM 1135 C C . ALA B 1 25 ? 14.805 -13.742 -2.48 1 97.62 25 ALA B C 1
ATOM 1137 O O . ALA B 1 25 ? 13.734 -14.125 -2 1 97.62 25 ALA B O 1
ATOM 1138 N N . GLY B 1 26 ? 15.766 -14.547 -2.814 1 98.06 26 GLY B N 1
ATOM 1139 C CA . GLY B 1 26 ? 15.633 -15.977 -2.6 1 98.06 26 GLY B CA 1
ATOM 1140 C C . GLY B 1 26 ? 14.75 -16.656 -3.631 1 98.06 26 GLY B C 1
ATOM 1141 O O . GLY B 1 26 ? 14.047 -17.625 -3.316 1 98.06 26 GLY B O 1
ATOM 1142 N N . ILE B 1 27 ? 14.68 -16.141 -4.762 1 96.88 27 ILE B N 1
ATOM 1143 C CA . ILE B 1 27 ? 13.883 -16.75 -5.828 1 96.88 27 ILE B 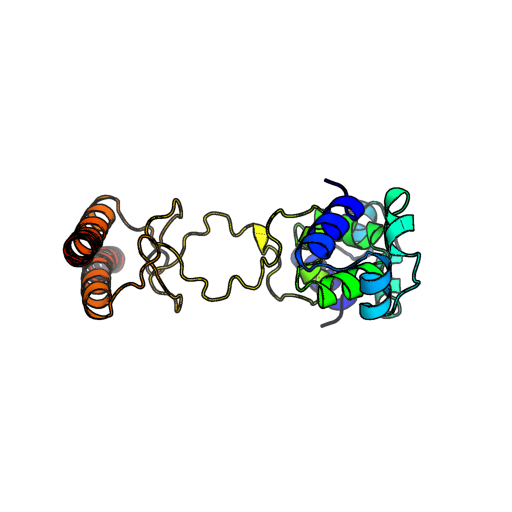CA 1
ATOM 1144 C C . ILE B 1 27 ? 14.797 -17.172 -6.973 1 96.88 27 ILE B C 1
ATOM 1146 O O . ILE B 1 27 ? 16.016 -17 -6.902 1 96.88 27 ILE B O 1
ATOM 1150 N N . GLY B 1 28 ? 14.211 -17.797 -8 1 96.62 28 GLY B N 1
ATOM 1151 C CA . GLY B 1 28 ? 14.984 -18.266 -9.141 1 96.62 28 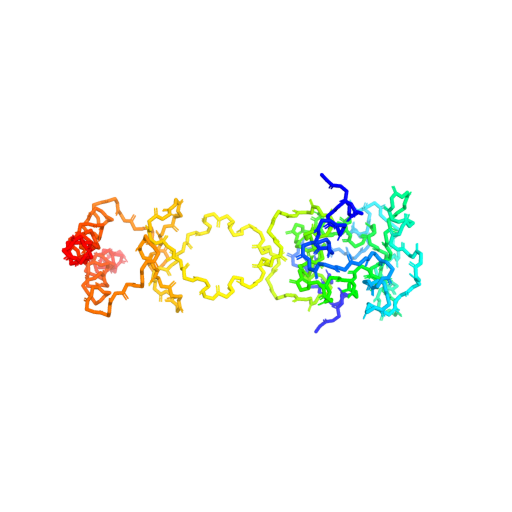GLY B CA 1
ATOM 1152 C C . GLY B 1 28 ? 15.664 -17.141 -9.898 1 96.62 28 GLY B C 1
ATOM 1153 O O . GLY B 1 28 ? 15.078 -16.078 -10.102 1 96.62 28 GLY B O 1
ATOM 1154 N N . ILE B 1 29 ? 16.875 -17.344 -10.281 1 95 29 ILE B N 1
ATOM 1155 C CA . ILE B 1 29 ? 17.75 -16.344 -10.891 1 95 29 ILE B CA 1
ATOM 1156 C C . ILE B 1 29 ? 17.078 -15.742 -12.117 1 95 29 ILE B C 1
ATOM 1158 O O . ILE B 1 29 ? 17.219 -14.555 -12.406 1 95 29 ILE B O 1
ATOM 1162 N N . ASN B 1 30 ? 16.25 -16.453 -12.781 1 95.69 30 ASN B N 1
ATOM 1163 C CA . ASN B 1 30 ? 15.609 -15.992 -14.008 1 95.69 30 ASN B CA 1
ATOM 1164 C C . ASN B 1 30 ? 14.148 -15.609 -13.758 1 95.69 30 ASN B C 1
ATOM 1166 O O . ASN B 1 30 ? 13.438 -15.25 -14.695 1 95.69 30 ASN B O 1
ATOM 1170 N N . SER B 1 31 ? 13.734 -15.609 -12.523 1 96.75 31 SER B N 1
ATOM 1171 C CA . SER B 1 31 ? 12.328 -15.406 -12.164 1 96.75 31 SER B CA 1
ATOM 1172 C C . SER B 1 31 ? 11.844 -14.031 -12.602 1 96.75 31 SER B C 1
ATOM 1174 O O . SER B 1 31 ? 10.773 -13.898 -13.195 1 96.75 31 SER B O 1
ATOM 1176 N N . ILE B 1 32 ? 12.625 -13.062 -12.352 1 97.06 32 ILE B N 1
ATOM 1177 C CA . ILE B 1 32 ? 12.219 -11.688 -12.602 1 97.06 32 ILE B CA 1
ATOM 1178 C C . ILE B 1 32 ? 12.086 -11.453 -14.109 1 97.06 32 ILE B C 1
ATOM 1180 O O . ILE B 1 32 ? 11.164 -10.773 -14.562 1 97.06 32 ILE B O 1
ATOM 1184 N N . TYR B 1 33 ? 12.914 -12.055 -14.891 1 96.06 33 TYR B N 1
ATOM 1185 C CA . TYR B 1 33 ? 12.852 -11.93 -16.344 1 96.06 33 TYR B CA 1
ATOM 1186 C C . TYR B 1 33 ? 11.531 -12.484 -16.875 1 96.06 33 TYR B C 1
ATOM 1188 O O . TYR B 1 33 ? 10.969 -11.953 -17.828 1 96.06 33 TYR B O 1
ATOM 1196 N N . ARG B 1 34 ? 11.023 -13.469 -16.266 1 95.75 34 ARG B N 1
ATOM 1197 C CA . ARG B 1 34 ? 9.781 -14.109 -16.672 1 95.75 34 ARG B CA 1
ATOM 1198 C C . ARG B 1 34 ? 8.586 -13.188 -16.438 1 95.75 34 ARG B C 1
ATOM 1200 O O . ARG B 1 34 ? 7.539 -13.359 -17.062 1 95.75 34 ARG B O 1
ATOM 1207 N N . TRP B 1 35 ? 8.758 -12.18 -15.625 1 95.25 35 TRP B N 1
ATOM 1208 C CA . TRP B 1 35 ? 7.645 -11.312 -15.25 1 95.25 35 TRP B CA 1
ATOM 1209 C C . TRP B 1 35 ? 7.363 -10.289 -16.344 1 95.25 35 TRP B C 1
ATOM 1211 O O . TRP B 1 35 ? 6.375 -9.555 -16.281 1 95.25 35 TRP B O 1
ATOM 1221 N N . LYS B 1 36 ? 8.141 -10.328 -17.375 1 92.94 36 LYS B N 1
ATOM 1222 C CA . LYS B 1 36 ? 7.859 -9.555 -18.578 1 92.94 36 LYS B CA 1
ATOM 1223 C C . LYS B 1 36 ? 6.66 -10.125 -19.328 1 92.94 36 LYS B C 1
ATOM 1225 O O . LYS B 1 36 ? 5.918 -9.391 -19.984 1 92.94 36 LYS B O 1
ATOM 1230 N N . LYS B 1 37 ? 6.535 -11.398 -19.109 1 92.69 37 LYS B N 1
ATOM 1231 C CA . LYS B 1 37 ? 5.531 -12.078 -19.922 1 92.69 37 LYS B CA 1
ATOM 1232 C C . LYS B 1 37 ? 4.441 -12.695 -19.047 1 92.69 37 LYS B C 1
ATOM 1234 O O . LYS B 1 37 ? 3.441 -13.195 -19.562 1 92.69 37 LYS B O 1
ATOM 1239 N N . MET B 1 38 ? 4.73 -12.773 -17.766 1 92.31 38 MET B N 1
ATOM 1240 C CA . MET B 1 38 ? 3.742 -13.383 -16.891 1 92.31 38 MET B CA 1
ATOM 1241 C C . MET B 1 38 ? 3.668 -12.633 -15.562 1 92.31 38 MET B C 1
ATOM 1243 O O . MET B 1 38 ? 4.621 -11.953 -15.172 1 92.31 38 MET B O 1
ATOM 1247 N N . THR B 1 39 ? 2.598 -12.828 -14.867 1 91.69 39 THR B N 1
ATOM 1248 C CA . THR B 1 39 ? 2.41 -12.211 -13.555 1 91.69 39 THR B CA 1
ATOM 1249 C C . THR B 1 39 ? 3.082 -13.047 -12.469 1 91.69 39 THR B C 1
ATOM 1251 O O . THR B 1 39 ? 2.904 -14.266 -12.414 1 91.69 39 THR B O 1
ATOM 1254 N N . PRO B 1 40 ? 3.84 -12.359 -11.688 1 94.5 40 PRO B N 1
ATOM 1255 C CA . PRO B 1 40 ? 4.504 -13.109 -10.617 1 94.5 40 PRO B CA 1
ATOM 1256 C C . PRO B 1 40 ? 3.525 -13.648 -9.57 1 94.5 40 PRO B C 1
ATOM 1258 O O . PRO B 1 40 ? 2.402 -13.148 -9.469 1 94.5 40 PRO B O 1
ATOM 1261 N N . SER B 1 41 ? 4.027 -14.742 -8.914 1 95.19 41 SER B N 1
ATOM 1262 C CA . SER B 1 41 ? 3.266 -15.227 -7.77 1 95.19 41 SER B CA 1
ATOM 1263 C C . SER B 1 41 ? 3.332 -14.25 -6.605 1 95.19 41 SER B C 1
ATOM 1265 O O . SER B 1 41 ? 4.281 -13.469 -6.496 1 95.19 41 SER B O 1
ATOM 1267 N N . THR B 1 42 ? 2.328 -14.312 -5.773 1 96.19 42 THR B N 1
ATOM 1268 C CA . THR B 1 42 ? 2.26 -13.453 -4.602 1 96.19 42 THR B CA 1
ATOM 1269 C C . THR B 1 42 ? 3.506 -13.617 -3.734 1 96.19 42 THR B C 1
ATOM 1271 O O . THR B 1 42 ? 4.082 -12.625 -3.273 1 96.19 42 THR B O 1
ATOM 1274 N N . GLU B 1 43 ? 3.943 -14.812 -3.615 1 95.25 43 GLU B N 1
ATOM 1275 C CA . GLU B 1 43 ? 5.102 -15.117 -2.785 1 95.25 43 GLU B CA 1
ATOM 1276 C C . GLU B 1 43 ? 6.367 -14.461 -3.338 1 95.25 43 GLU B C 1
ATOM 1278 O O . GLU B 1 43 ? 7.105 -13.805 -2.6 1 95.25 43 GLU B O 1
ATOM 1283 N N . ASN B 1 44 ? 6.547 -14.625 -4.555 1 96.81 44 ASN B N 1
ATOM 1284 C CA . ASN B 1 44 ? 7.766 -14.109 -5.172 1 96.81 44 ASN B CA 1
ATOM 1285 C C . ASN B 1 44 ? 7.777 -12.578 -5.203 1 96.81 44 ASN B C 1
ATOM 1287 O O . ASN B 1 44 ? 8.797 -11.953 -4.922 1 96.81 44 ASN B O 1
ATOM 1291 N N . VAL B 1 45 ? 6.652 -11.977 -5.535 1 96.94 45 VAL B N 1
ATOM 1292 C CA . VAL B 1 45 ? 6.594 -10.516 -5.59 1 96.94 45 VAL B CA 1
ATOM 1293 C C . VAL B 1 45 ? 6.801 -9.938 -4.191 1 96.94 45 VAL B C 1
ATOM 1295 O O . VAL B 1 45 ? 7.453 -8.906 -4.027 1 96.94 45 VAL B O 1
ATOM 1298 N N . GLN B 1 46 ? 6.277 -10.594 -3.254 1 96.31 46 GLN B N 1
ATOM 1299 C CA . GLN B 1 46 ? 6.457 -10.172 -1.867 1 96.31 46 GLN B CA 1
ATOM 1300 C C . GLN B 1 46 ? 7.934 -10.188 -1.475 1 96.31 46 GLN B C 1
ATOM 1302 O O . GLN B 1 46 ? 8.43 -9.234 -0.865 1 96.31 46 GLN B O 1
ATOM 1307 N N . LYS B 1 47 ? 8.609 -11.219 -1.776 1 97.38 47 LYS B N 1
ATOM 1308 C CA . LYS B 1 47 ? 10.023 -11.344 -1.457 1 97.38 47 LYS B CA 1
ATOM 1309 C C . LYS B 1 47 ? 10.836 -10.219 -2.096 1 97.38 47 LYS B C 1
ATOM 1311 O O . LYS B 1 47 ? 11.703 -9.633 -1.451 1 97.38 47 LYS B O 1
ATOM 1316 N N . VAL B 1 48 ? 10.523 -9.992 -3.301 1 97.56 48 VAL B N 1
ATOM 1317 C CA . VAL B 1 48 ? 11.227 -8.945 -4.031 1 97.56 48 VAL B CA 1
ATOM 1318 C C . VAL B 1 48 ? 10.906 -7.582 -3.414 1 97.56 48 VAL B C 1
ATOM 1320 O O . VAL B 1 48 ? 11.797 -6.754 -3.227 1 97.56 48 VAL B O 1
ATOM 1323 N N . ALA B 1 49 ? 9.656 -7.348 -3.135 1 96.75 49 ALA B N 1
ATOM 1324 C CA . ALA B 1 49 ? 9.234 -6.098 -2.502 1 96.75 49 ALA B CA 1
ATOM 1325 C C . ALA B 1 49 ? 9.969 -5.875 -1.186 1 96.75 49 ALA B C 1
ATOM 1327 O O . ALA B 1 49 ? 10.391 -4.758 -0.884 1 96.75 49 ALA B O 1
ATOM 1328 N N . ASP B 1 50 ? 10.172 -6.91 -0.471 1 95.25 50 ASP B N 1
ATOM 1329 C CA . ASP B 1 50 ? 10.852 -6.84 0.818 1 95.25 50 ASP B CA 1
ATOM 1330 C C . ASP B 1 50 ? 12.312 -6.422 0.647 1 95.25 50 ASP B C 1
ATOM 1332 O O . ASP B 1 50 ? 12.805 -5.551 1.371 1 95.25 50 ASP B O 1
ATOM 1336 N N . VAL B 1 51 ? 12.898 -7.016 -0.281 1 95.94 51 VAL B N 1
ATOM 1337 C CA . VAL B 1 51 ? 14.305 -6.727 -0.527 1 95.94 51 VAL B CA 1
ATOM 1338 C C . VAL B 1 51 ? 14.469 -5.281 -0.995 1 95.94 51 VAL B C 1
ATOM 1340 O O . VAL B 1 51 ? 15.398 -4.586 -0.582 1 95.94 51 VAL B O 1
ATOM 1343 N N . LEU B 1 52 ? 13.484 -4.848 -1.786 1 95.75 52 LEU B N 1
ATOM 1344 C CA . LEU B 1 52 ? 13.547 -3.514 -2.369 1 95.75 52 LEU B CA 1
ATOM 1345 C C . LEU B 1 52 ? 12.961 -2.477 -1.417 1 95.75 52 LEU B C 1
ATOM 1347 O O . LEU B 1 52 ? 13.047 -1.273 -1.674 1 95.75 52 LEU B O 1
ATOM 1351 N N . GLN B 1 53 ? 12.328 -2.9 -0.408 1 93.81 53 GLN B N 1
ATOM 1352 C CA . GLN B 1 53 ? 11.711 -2.051 0.602 1 93.81 53 GLN B CA 1
ATOM 1353 C C . GLN B 1 53 ? 10.633 -1.163 -0.014 1 93.81 53 GLN B C 1
ATOM 1355 O O . GLN B 1 53 ? 10.602 0.044 0.232 1 93.81 53 GLN B O 1
ATOM 1360 N N . VAL B 1 54 ? 9.852 -1.728 -0.755 1 93.44 54 VAL B N 1
ATOM 1361 C CA . VAL B 1 54 ? 8.695 -1.073 -1.361 1 93.44 54 VAL B CA 1
ATOM 1362 C C . VAL B 1 54 ? 7.445 -1.916 -1.128 1 93.44 54 VAL B C 1
ATOM 1364 O O . VAL B 1 54 ? 7.535 -3.064 -0.69 1 93.44 54 VAL B O 1
ATOM 1367 N N . SER B 1 55 ? 6.344 -1.219 -1.387 1 93.12 55 SER B N 1
ATOM 1368 C CA . SER B 1 55 ? 5.086 -1.945 -1.23 1 93.12 55 SER B CA 1
ATOM 1369 C C . SER B 1 55 ? 4.824 -2.855 -2.424 1 93.12 55 SER B C 1
ATOM 1371 O O . SER B 1 55 ? 5.352 -2.627 -3.516 1 93.12 55 SER B O 1
ATOM 1373 N N . VAL B 1 56 ? 4.07 -3.922 -2.254 1 95.56 56 VAL B N 1
ATOM 1374 C CA . VAL B 1 56 ? 3.643 -4.809 -3.33 1 95.56 56 VAL B CA 1
ATOM 1375 C C . VAL B 1 56 ? 2.764 -4.039 -4.316 1 95.56 56 VAL B C 1
ATOM 1377 O O . VAL B 1 56 ? 2.863 -4.234 -5.527 1 95.56 56 VAL B O 1
ATOM 1380 N N . ASP B 1 57 ? 2.01 -3.156 -3.834 1 94.38 57 ASP B N 1
ATOM 1381 C CA . ASP B 1 57 ? 1.145 -2.338 -4.676 1 94.38 57 ASP B CA 1
ATOM 1382 C C . ASP B 1 57 ? 1.962 -1.513 -5.668 1 94.38 57 ASP B C 1
ATOM 1384 O O . ASP B 1 57 ? 1.562 -1.342 -6.82 1 94.38 57 ASP B O 1
ATOM 1388 N N . TYR B 1 58 ? 3.035 -0.99 -5.168 1 93.12 58 TYR B N 1
ATOM 1389 C CA . TYR B 1 58 ? 3.898 -0.211 -6.047 1 93.12 58 TYR B CA 1
ATOM 1390 C C . TYR B 1 58 ? 4.438 -1.071 -7.184 1 93.12 58 TYR B C 1
ATOM 1392 O O . TYR B 1 58 ? 4.383 -0.678 -8.352 1 93.12 58 TYR B O 1
ATOM 1400 N N . LEU B 1 59 ? 4.887 -2.26 -6.832 1 95.75 59 LEU B N 1
ATOM 1401 C CA . LEU B 1 59 ? 5.477 -3.156 -7.82 1 95.75 59 LEU B CA 1
ATOM 1402 C C . LEU B 1 59 ? 4.438 -3.594 -8.844 1 95.75 59 LEU B C 1
ATOM 1404 O O . LEU B 1 59 ? 4.758 -3.777 -10.023 1 95.75 59 LEU B O 1
ATOM 1408 N N . LEU B 1 60 ? 3.176 -3.721 -8.367 1 94.19 60 LEU B N 1
ATOM 1409 C CA . LEU B 1 60 ? 2.102 -4.199 -9.234 1 94.19 60 LEU B CA 1
ATOM 1410 C C . LEU B 1 60 ? 1.503 -3.051 -10.047 1 94.19 60 LEU B C 1
ATOM 1412 O O . LEU B 1 60 ? 0.656 -3.273 -10.914 1 94.19 60 LEU B O 1
ATOM 1416 N N . GLY B 1 61 ? 1.915 -1.858 -9.727 1 91.06 61 GLY B N 1
ATOM 1417 C CA . GLY B 1 61 ? 1.451 -0.706 -10.484 1 91.06 61 GLY B CA 1
ATOM 1418 C C . GLY B 1 61 ? 0.146 -0.136 -9.961 1 91.06 61 GLY B C 1
ATOM 1419 O O . GLY B 1 61 ? -0.518 0.641 -10.648 1 91.06 61 GLY B O 1
ATOM 1420 N N . ASN B 1 62 ? -0.249 -0.519 -8.773 1 90.44 62 ASN B N 1
ATOM 1421 C CA . ASN B 1 62 ? -1.496 -0.036 -8.195 1 90.44 62 ASN B CA 1
ATOM 1422 C C . ASN B 1 62 ? -1.33 1.354 -7.586 1 90.44 62 ASN B C 1
ATOM 1424 O O . ASN B 1 62 ? -2.316 2.045 -7.328 1 90.44 62 ASN B O 1
ATOM 1428 N N . THR B 1 63 ? -0.097 1.731 -7.277 1 86.88 63 THR B N 1
ATOM 1429 C CA . THR B 1 63 ? 0.233 3.043 -6.73 1 86.88 63 THR B CA 1
ATOM 1430 C C . THR B 1 63 ? 1.574 3.531 -7.27 1 86.88 63 THR B C 1
ATOM 1432 O O . THR B 1 63 ? 2.424 2.727 -7.656 1 86.88 63 THR B O 1
ATOM 1435 N N . ASP B 1 64 ? 1.707 4.742 -7.203 1 86.19 64 ASP B N 1
ATOM 1436 C CA . ASP B 1 64 ? 2.979 5.309 -7.645 1 86.19 64 ASP B CA 1
ATOM 1437 C C . ASP B 1 64 ? 3.865 5.656 -6.453 1 86.19 64 ASP B C 1
ATOM 1439 O O . ASP B 1 64 ? 5.008 6.09 -6.625 1 86.19 64 ASP B O 1
ATOM 1443 N N . ASN B 1 65 ? 3.377 5.395 -5.32 1 82.81 65 ASN B N 1
ATOM 1444 C CA . ASN B 1 65 ? 4.148 5.594 -4.098 1 82.81 65 ASN B CA 1
ATOM 1445 C C . ASN B 1 65 ? 4.805 4.297 -3.633 1 82.81 65 ASN B C 1
ATOM 1447 O O . ASN B 1 65 ? 4.117 3.346 -3.264 1 82.81 65 ASN B O 1
ATOM 1451 N N . PRO B 1 66 ? 6.094 4.211 -3.588 1 85.25 66 PRO B N 1
ATOM 1452 C CA . PRO B 1 66 ? 6.781 2.963 -3.25 1 85.25 66 PRO B CA 1
ATOM 1453 C C . PRO B 1 66 ? 6.539 2.525 -1.808 1 85.25 66 PRO B C 1
ATOM 1455 O O . PRO B 1 66 ? 6.637 1.336 -1.495 1 85.25 66 PRO B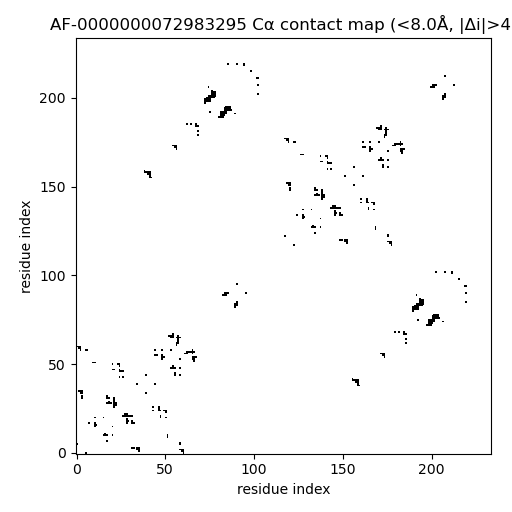 O 1
ATOM 1458 N N . ASN B 1 67 ? 6.402 3.426 -0.881 1 80.12 67 ASN B N 1
ATOM 1459 C CA . ASN B 1 67 ? 6.168 3.107 0.523 1 80.12 67 ASN B CA 1
ATOM 1460 C C . ASN B 1 67 ? 4.977 3.881 1.082 1 80.12 67 ASN B C 1
ATOM 1462 O O . ASN B 1 67 ? 5.152 4.844 1.832 1 80.12 67 ASN B O 1
ATOM 1466 N N . PRO B 1 68 ? 3.873 3.379 0.695 1 65.25 68 PRO B N 1
ATOM 1467 C CA . PRO B 1 68 ? 2.701 4.145 1.126 1 65.25 68 PRO B CA 1
ATOM 1468 C C . PRO B 1 68 ? 2.5 4.113 2.639 1 65.25 68 PRO B C 1
ATOM 1470 O O . PRO B 1 68 ? 1.891 5.027 3.203 1 65.25 68 PRO B O 1
ATOM 1473 N N . ASP B 1 69 ? 2.812 2.967 3.252 1 59.44 69 ASP B N 1
ATOM 1474 C CA . ASP B 1 69 ? 2.607 2.865 4.695 1 59.44 69 ASP B CA 1
ATOM 1475 C C . ASP B 1 69 ? 3.613 3.727 5.453 1 59.44 69 ASP B C 1
ATOM 1477 O O . ASP B 1 69 ? 3.373 4.102 6.605 1 59.44 69 ASP B O 1
ATOM 1481 N N . ASN B 1 70 ? 4.836 3.713 4.926 1 51.56 70 ASN B N 1
ATOM 1482 C CA . ASN B 1 70 ? 5.777 4.566 5.641 1 51.56 70 ASN B CA 1
ATOM 1483 C C . ASN B 1 70 ? 5.27 6.004 5.734 1 51.56 70 ASN B C 1
ATOM 1485 O O . ASN B 1 70 ? 5.988 6.945 5.398 1 51.56 70 ASN B O 1
ATOM 1489 N N . GLU B 1 71 ? 4.137 6.09 5.305 1 48.53 71 GLU B N 1
ATOM 1490 C CA . GLU B 1 71 ? 3.658 7.391 5.766 1 48.53 71 GLU B CA 1
ATOM 1491 C C . GLU B 1 71 ? 3.91 7.574 7.262 1 48.53 71 GLU B C 1
ATOM 1493 O O . GLU B 1 71 ? 3.078 7.195 8.086 1 48.53 71 GLU B O 1
ATOM 1498 N N . GLY B 1 72 ? 4.836 6.719 7.703 1 44.62 72 GLY B N 1
ATOM 1499 C CA . GLY B 1 72 ? 5.172 7.336 8.977 1 44.62 72 GLY B CA 1
ATOM 1500 C C . GLY B 1 72 ? 4.828 8.812 9.031 1 44.62 72 GLY B C 1
ATOM 1501 O O . GLY B 1 72 ? 4.316 9.375 8.062 1 44.62 72 GLY B O 1
ATOM 1502 N N . SER B 1 73 ? 4.934 9.227 10.266 1 50.03 73 SER B N 1
ATOM 1503 C CA . SER B 1 73 ? 4.77 10.648 10.516 1 50.03 73 SER B CA 1
ATOM 1504 C C . SER B 1 73 ? 5.477 11.484 9.453 1 50.03 73 SER B C 1
ATOM 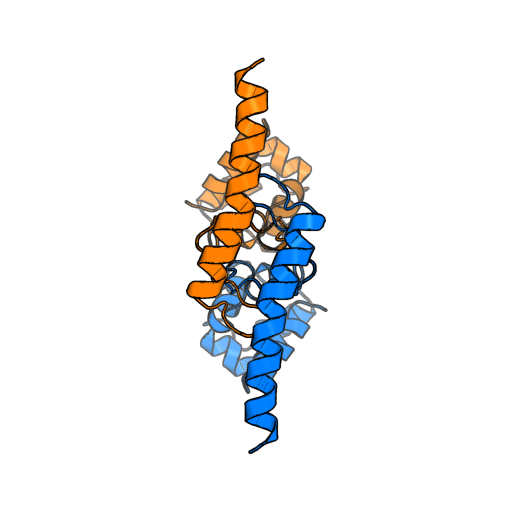1506 O O . SER B 1 73 ? 6.617 11.914 9.648 1 50.03 73 SER B O 1
ATOM 1508 N N . LYS B 1 74 ? 5.492 10.914 8.281 1 53.78 74 LYS B N 1
ATOM 1509 C CA . LYS B 1 74 ? 6.117 11.883 7.387 1 53.78 74 LYS B CA 1
ATOM 1510 C C . LYS B 1 74 ? 5.695 13.305 7.73 1 53.78 74 LYS B C 1
ATOM 1512 O O . LYS B 1 74 ? 4.543 13.547 8.086 1 53.78 74 LYS B O 1
ATOM 1517 N N . PRO B 1 75 ? 6.738 13.945 7.977 1 60.09 75 PRO B N 1
ATOM 1518 C CA . PRO B 1 75 ? 6.375 15.336 8.258 1 60.09 75 PRO B CA 1
ATOM 1519 C C . PRO B 1 75 ? 5.414 15.914 7.219 1 60.09 75 PRO B C 1
ATOM 1521 O O . PRO B 1 75 ? 5.523 15.602 6.031 1 60.09 75 PRO B O 1
ATOM 1524 N N . VAL B 1 76 ? 4.348 16.078 7.66 1 68.56 76 VAL B N 1
ATOM 1525 C CA . VAL B 1 76 ? 3.369 16.719 6.789 1 68.56 76 VAL B CA 1
ATOM 1526 C C . VAL B 1 76 ? 3.801 18.141 6.496 1 68.56 76 VAL B C 1
ATOM 1528 O O . VAL B 1 76 ? 4.039 18.938 7.414 1 68.56 76 VAL B O 1
ATOM 1531 N N . ASP B 1 77 ? 4.062 18.5 5.324 1 72.12 77 ASP B N 1
ATOM 1532 C CA . ASP B 1 77 ? 4.383 19.875 4.934 1 72.12 77 ASP B CA 1
ATOM 1533 C C . ASP B 1 77 ? 3.119 20.734 4.848 1 72.12 77 ASP B C 1
ATOM 1535 O O . ASP B 1 77 ? 2.221 20.438 4.059 1 72.12 77 ASP B O 1
ATOM 1539 N N . LEU B 1 78 ? 3.084 21.688 5.719 1 77.06 78 LEU B N 1
ATOM 1540 C CA . LEU B 1 78 ? 1.937 22.578 5.816 1 77.06 78 LEU B CA 1
ATOM 1541 C C . LEU B 1 78 ? 1.829 23.469 4.578 1 77.06 78 LEU B C 1
ATOM 1543 O O . LEU B 1 78 ? 0.803 24.109 4.359 1 77.06 78 LEU B O 1
ATOM 1547 N N . SER B 1 79 ? 2.916 23.406 3.863 1 74.06 79 SER B N 1
ATOM 1548 C CA . SER B 1 79 ? 2.895 24.203 2.641 1 74.06 79 SER B CA 1
ATOM 1549 C C . SER B 1 79 ? 2.238 23.453 1.495 1 74.06 79 SER B C 1
ATOM 1551 O O . SER B 1 79 ? 1.985 24.016 0.43 1 74.06 79 SER B O 1
ATOM 1553 N N . GLY B 1 80 ? 1.924 22.234 1.704 1 65.44 80 GLY B N 1
ATOM 1554 C CA . GLY B 1 80 ? 1.39 21.406 0.633 1 65.44 80 GLY B CA 1
ATOM 1555 C C . GLY B 1 80 ? -0.096 21.609 0.407 1 65.44 80 GLY B C 1
ATOM 1556 O O . GLY B 1 80 ? -0.721 22.438 1.064 1 65.44 80 GLY B O 1
ATOM 1557 N N . THR B 1 81 ? -0.651 20.984 -0.633 1 64.75 81 THR B N 1
ATOM 1558 C CA . THR B 1 81 ? -2.037 21.094 -1.074 1 64.75 81 THR B CA 1
ATOM 1559 C C . THR B 1 81 ? -2.928 20.125 -0.305 1 64.75 81 THR B C 1
ATOM 1561 O O . THR B 1 81 ? -4.004 19.75 -0.779 1 64.75 81 THR B O 1
ATOM 1564 N N . ASN B 1 82 ? -2.541 19.891 0.807 1 70.38 82 ASN B N 1
ATOM 1565 C CA . ASN B 1 82 ? -3.344 18.984 1.613 1 70.38 82 ASN B CA 1
ATOM 1566 C C . ASN B 1 82 ? -4.496 19.703 2.301 1 70.38 82 ASN B C 1
ATOM 1568 O O . ASN B 1 82 ? -4.438 20.922 2.512 1 70.38 82 ASN B O 1
ATOM 1572 N N . ILE B 1 83 ? -5.617 18.969 2.535 1 73.94 83 ILE B N 1
ATOM 1573 C CA . ILE B 1 83 ? -6.699 19.484 3.369 1 73.94 83 ILE B CA 1
ATOM 1574 C C . ILE B 1 83 ? -6.387 19.234 4.84 1 73.94 83 ILE B C 1
ATOM 1576 O O . ILE B 1 83 ? -6.137 18.094 5.238 1 73.94 83 ILE B O 1
ATOM 1580 N N . PHE B 1 84 ? -6.324 20.375 5.512 1 78.62 84 PHE B N 1
ATOM 1581 C CA . PHE B 1 84 ? -5.98 20.266 6.926 1 78.62 84 PHE B CA 1
ATOM 1582 C C . PHE B 1 84 ? -7.227 20.359 7.793 1 78.62 84 PHE B C 1
ATOM 1584 O O . PHE B 1 84 ? -8.133 21.141 7.52 1 78.62 84 PHE B O 1
ATOM 1591 N N . THR B 1 85 ? -7.332 19.453 8.648 1 80.62 85 THR B N 1
ATOM 1592 C CA . THR B 1 85 ? -8.398 19.484 9.641 1 80.62 85 THR B CA 1
ATOM 1593 C C . THR B 1 85 ? -7.828 19.562 11.055 1 80.62 85 THR B C 1
ATOM 1595 O O . THR B 1 85 ? -6.656 19.234 11.273 1 80.62 85 THR B O 1
ATOM 1598 N N . TYR B 1 86 ? -8.516 20.25 11.93 1 83.44 86 TYR B N 1
ATOM 1599 C CA . TYR B 1 86 ? -8.188 20.281 13.352 1 83.44 86 TYR B CA 1
ATOM 1600 C C . TYR B 1 86 ? -9.32 19.688 14.18 1 83.44 86 TYR B C 1
ATOM 1602 O O . TYR B 1 86 ? -10.43 20.219 14.203 1 83.44 86 TYR B O 1
ATOM 1610 N N . GLN B 1 87 ? -9 18.562 14.836 1 79.38 87 GLN B N 1
ATOM 1611 C CA . GLN B 1 87 ? -10.023 17.859 15.617 1 79.38 87 GLN B CA 1
ATOM 1612 C C . GLN B 1 87 ? -11.242 17.531 14.758 1 79.38 87 GLN B C 1
ATOM 1614 O O . GLN B 1 87 ? -12.375 17.75 15.172 1 79.38 87 GLN B O 1
ATOM 1619 N N . GLY B 1 88 ? -11 17.172 13.578 1 76.81 88 GLY B N 1
ATOM 1620 C CA . GLY B 1 88 ? -12.055 16.719 12.688 1 76.81 88 GLY B CA 1
ATOM 1621 C C . GLY B 1 88 ? -12.75 17.828 11.938 1 76.81 88 GLY B C 1
ATOM 1622 O O . GLY B 1 88 ? -13.617 17.594 11.109 1 76.81 88 GLY B O 1
ATOM 1623 N N . GLN B 1 89 ? -12.406 19.016 12.234 1 81.44 89 GLN B N 1
ATOM 1624 C CA . GLN B 1 89 ? -13 20.172 11.57 1 81.44 89 GLN B CA 1
ATOM 1625 C C . GLN B 1 89 ? -12.031 20.781 10.547 1 81.44 89 GLN B C 1
ATOM 1627 O O . GLN B 1 89 ? -10.836 20.875 10.805 1 81.44 89 GLN B O 1
ATOM 1632 N N . PRO B 1 90 ? -12.602 21.141 9.477 1 85.25 90 PRO B N 1
ATOM 1633 C CA . PRO B 1 90 ? -11.727 21.797 8.5 1 85.25 90 PRO B CA 1
ATOM 1634 C C . PRO B 1 90 ? -11.18 23.125 9 1 85.25 90 PRO B C 1
ATOM 1636 O O . PRO B 1 90 ? -11.883 23.875 9.68 1 85.25 90 PRO B O 1
ATOM 1639 N N . VAL B 1 91 ? -9.961 23.344 8.711 1 85.44 91 VAL B N 1
ATOM 1640 C CA . VAL B 1 91 ? -9.336 24.609 9.062 1 85.44 91 VAL B CA 1
ATOM 1641 C C . VAL B 1 91 ? -9.883 25.719 8.172 1 85.44 91 VAL B C 1
ATOM 1643 O O . VAL B 1 91 ? -9.906 25.578 6.941 1 85.44 91 VAL B O 1
ATOM 1646 N N . ARG B 1 92 ? -10.445 26.719 8.75 1 85.88 92 ARG B N 1
ATOM 1647 C CA . ARG B 1 92 ? -11 27.859 8.023 1 85.88 92 ARG B CA 1
ATOM 1648 C C . ARG B 1 92 ? -9.922 28.594 7.238 1 85.88 92 ARG B C 1
ATOM 1650 O O . ARG B 1 92 ? -8.766 28.656 7.672 1 85.88 92 ARG B O 1
ATOM 1657 N N . GLN B 1 93 ? -10.383 29.156 6.211 1 87.81 93 GLN B N 1
ATOM 1658 C CA . GLN B 1 93 ? -9.469 29.906 5.355 1 87.81 93 GLN B CA 1
ATOM 1659 C C . GLN B 1 93 ? -8.789 31.031 6.121 1 87.81 93 GLN B C 1
ATOM 1661 O O . GLN B 1 93 ? -7.59 31.266 5.961 1 87.81 93 GLN B O 1
ATOM 1666 N N . ASP B 1 94 ? -9.547 31.766 6.945 1 89.69 94 ASP B N 1
ATOM 1667 C CA . ASP B 1 94 ? -9 32.875 7.73 1 89.69 94 ASP B CA 1
ATOM 1668 C C . ASP B 1 94 ? -7.906 32.375 8.68 1 89.69 94 ASP B C 1
ATOM 1670 O O . ASP B 1 94 ? -6.871 33.031 8.82 1 89.69 94 ASP B O 1
ATOM 1674 N N . ASP B 1 95 ? -8.164 31.312 9.352 1 90.69 95 ASP B N 1
ATOM 1675 C CA . ASP B 1 95 ? -7.18 30.734 10.258 1 90.69 95 ASP B CA 1
ATOM 1676 C C . ASP B 1 95 ? -5.938 30.281 9.5 1 90.69 95 ASP B C 1
ATOM 1678 O O . ASP B 1 95 ? -4.812 30.484 9.961 1 90.69 95 ASP B O 1
ATOM 1682 N N . TRP B 1 96 ? -6.188 29.734 8.414 1 87.69 96 TRP B N 1
ATOM 1683 C CA . TRP B 1 96 ? -5.078 29.25 7.605 1 87.69 96 TRP B CA 1
ATOM 1684 C C . TRP B 1 96 ? -4.168 30.391 7.176 1 87.69 96 TRP B C 1
ATOM 1686 O O . TRP B 1 96 ? -2.943 30.25 7.16 1 87.69 96 TRP B O 1
ATOM 1696 N N . GLU B 1 97 ? -4.699 31.484 6.801 1 90 97 GLU B N 1
ATOM 1697 C CA . GLU B 1 97 ? -3.926 32.656 6.426 1 90 97 GLU B CA 1
ATOM 1698 C C . GLU B 1 97 ? -3.029 33.125 7.57 1 90 97 GLU B C 1
ATOM 1700 O O . GLU B 1 97 ? -1.872 33.469 7.352 1 90 97 GLU B O 1
ATOM 1705 N N . ILE B 1 98 ? -3.578 33.094 8.742 1 91.31 98 ILE B N 1
ATOM 1706 C CA . ILE B 1 98 ? -2.814 33.5 9.922 1 91.31 98 ILE B CA 1
ATOM 1707 C C . ILE B 1 98 ? -1.68 32.5 10.164 1 91.31 98 ILE B C 1
ATOM 1709 O O . ILE B 1 98 ? -0.546 32.906 10.445 1 91.31 98 ILE B O 1
ATOM 1713 N N . ILE B 1 99 ? -1.923 31.312 10.031 1 91 99 ILE B N 1
ATOM 1714 C CA . ILE B 1 99 ? -0.937 30.266 10.234 1 91 99 ILE B CA 1
ATOM 1715 C C . ILE B 1 99 ? 0.21 30.422 9.242 1 91 99 ILE B C 1
ATOM 1717 O O . ILE B 1 99 ? 1.382 30.375 9.625 1 91 99 ILE B O 1
ATOM 1721 N N . GLN B 1 100 ? -0.153 30.609 8.078 1 88.44 100 GLN B N 1
ATOM 1722 C CA . GLN B 1 100 ? 0.861 30.797 7.043 1 88.44 100 GLN B CA 1
ATOM 1723 C C . GLN B 1 100 ? 1.746 32 7.355 1 88.44 100 GLN B C 1
ATOM 1725 O O . GLN B 1 100 ? 2.965 31.953 7.172 1 88.44 100 GLN B O 1
ATOM 1730 N N . ALA B 1 101 ? 1.093 33.062 7.785 1 89.81 101 ALA B N 1
ATOM 1731 C CA . ALA B 1 101 ? 1.815 34.281 8.141 1 89.81 101 ALA B CA 1
ATOM 1732 C C . ALA B 1 101 ? 2.824 34.031 9.25 1 89.81 101 ALA B C 1
ATOM 1734 O O . ALA B 1 101 ? 3.947 34.531 9.219 1 89.81 101 ALA B O 1
ATOM 1735 N N . ILE B 1 102 ? 2.447 33.188 10.195 1 88.94 102 ILE B N 1
ATOM 1736 C CA . ILE B 1 102 ? 3.297 32.812 11.32 1 88.94 102 ILE B CA 1
ATOM 1737 C C . ILE B 1 102 ? 4.496 32.031 10.836 1 88.94 102 ILE B C 1
ATOM 1739 O O . ILE B 1 102 ? 5.633 32.281 11.227 1 88.94 102 ILE B O 1
ATOM 1743 N N . LEU B 1 103 ? 4.203 31.141 9.969 1 87.81 103 LEU B N 1
ATOM 1744 C CA . LEU B 1 103 ? 5.238 30.234 9.484 1 87.81 103 LEU B CA 1
ATOM 1745 C C . LEU B 1 103 ? 6.172 30.938 8.508 1 87.81 103 LEU B C 1
ATOM 1747 O O . LEU B 1 103 ? 7.367 30.641 8.469 1 87.81 103 LEU B O 1
ATOM 1751 N N . GLU B 1 104 ? 5.66 31.906 7.75 1 85.12 104 GLU B N 1
ATOM 1752 C CA . GLU B 1 104 ? 6.438 32.656 6.766 1 85.12 104 GLU B CA 1
ATOM 1753 C C . GLU B 1 104 ? 7.391 33.625 7.445 1 85.12 104 GLU B C 1
ATOM 1755 O O . GLU B 1 104 ? 8.5 33.844 6.961 1 85.12 104 GLU B O 1
ATOM 1760 N N . ARG B 1 105 ? 6.914 34.25 8.375 1 79.12 105 ARG B N 1
ATOM 1761 C CA . ARG B 1 105 ? 7.727 35.25 9.086 1 79.12 105 ARG B CA 1
ATOM 1762 C C . ARG B 1 105 ? 9.047 34.625 9.539 1 79.12 105 ARG B C 1
ATOM 1764 O O . ARG B 1 105 ? 10.102 35.25 9.453 1 79.12 105 ARG B O 1
ATOM 1771 N N . ARG B 1 106 ? 9.07 33.438 9.906 1 70.19 106 ARG B N 1
ATOM 1772 C CA . ARG B 1 106 ? 10.273 32.812 10.453 1 70.19 106 ARG B CA 1
ATOM 1773 C C . ARG B 1 106 ? 11.141 32.219 9.344 1 70.19 106 ARG B C 1
ATOM 1775 O O . ARG B 1 106 ? 12.375 32.25 9.438 1 70.19 106 ARG B O 1
ATOM 1782 N N . ASN B 1 107 ? 10.484 31.625 8.352 1 68.75 107 ASN B N 1
ATOM 1783 C CA . ASN B 1 107 ? 11.273 31.172 7.215 1 68.75 107 ASN B CA 1
ATOM 1784 C C . ASN B 1 107 ? 12.023 32.344 6.555 1 68.75 107 ASN B C 1
ATOM 1786 O O . ASN B 1 107 ? 13.148 32.156 6.074 1 68.75 107 ASN B O 1
ATOM 1790 N N . ASN B 1 108 ? 11.406 33.375 6.434 1 63.22 108 ASN B N 1
ATOM 1791 C CA . ASN B 1 108 ? 12.07 34.594 5.93 1 63.22 108 ASN B CA 1
ATOM 1792 C C . ASN B 1 108 ? 13.156 35.062 6.887 1 63.22 108 ASN B C 1
ATOM 1794 O O . ASN B 1 108 ? 14.172 35.625 6.457 1 63.22 108 ASN B O 1
ATOM 1798 N N . SER B 1 109 ? 13.023 34.781 8.062 1 61.69 109 SER B N 1
ATOM 1799 C CA . SER B 1 109 ? 14.055 35.188 9.008 1 61.69 109 SER B CA 1
ATOM 1800 C C . SER B 1 109 ? 15.258 34.25 8.953 1 61.69 109 SER B C 1
ATOM 1802 O O . SER B 1 109 ? 16.391 34.688 9.164 1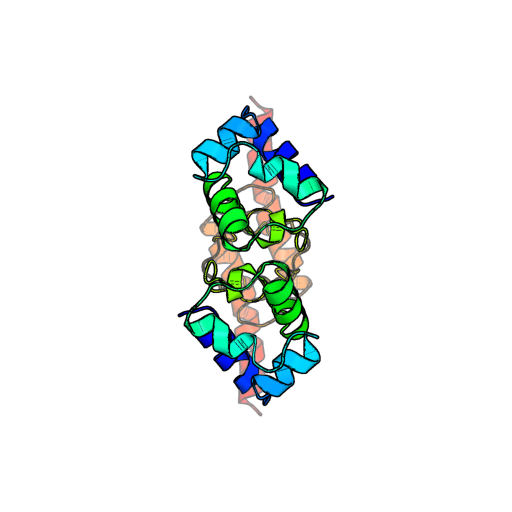 61.69 109 SER B O 1
ATOM 1804 N N . SER B 1 110 ? 15.055 33.031 8.734 1 58.66 110 SER B N 1
ATOM 1805 C CA . SER B 1 110 ? 16.172 32.094 8.648 1 58.66 110 SER B CA 1
ATOM 1806 C C . SER B 1 110 ? 16.891 32.188 7.305 1 58.66 110 SER B C 1
ATOM 1808 O O . SER B 1 110 ? 18.062 31.844 7.191 1 58.66 110 SER B O 1
ATOM 1810 N N . LYS B 1 111 ? 16.234 32.438 6.242 1 55.78 111 LYS B N 1
ATOM 1811 C CA . LYS B 1 111 ? 16.906 32.688 4.973 1 55.78 111 LYS B CA 1
ATOM 1812 C C . LYS B 1 111 ? 17.781 33.938 5.059 1 55.78 111 LYS B C 1
ATOM 1814 O O . LYS B 1 111 ? 18.766 34.062 4.328 1 55.78 111 LYS B O 1
ATOM 1819 N N . LYS B 1 112 ? 17.453 34.875 5.684 1 54.53 112 LYS B N 1
ATOM 1820 C CA . LYS B 1 112 ? 18.375 36 5.781 1 54.53 112 LYS B CA 1
ATOM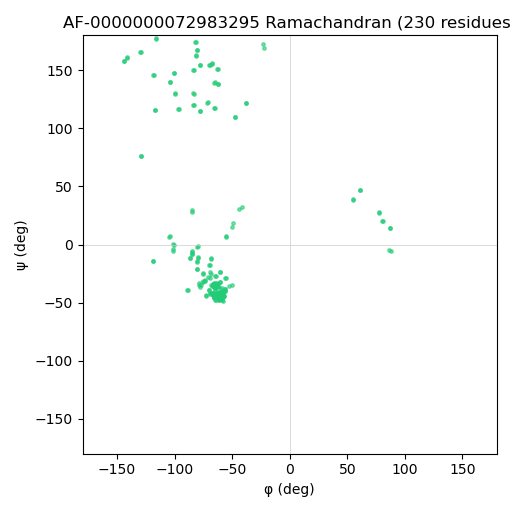 1821 C C . LYS B 1 112 ? 19.688 35.594 6.43 1 54.53 112 LYS B C 1
ATOM 1823 O O . LYS B 1 112 ? 20.688 36.312 6.316 1 54.53 112 LYS B O 1
ATOM 1828 N N . ARG B 1 113 ? 19.547 34.688 7.297 1 51.78 113 ARG B N 1
ATOM 1829 C CA . ARG B 1 113 ? 20.859 34.406 7.867 1 51.78 113 ARG B CA 1
ATOM 1830 C C . ARG B 1 113 ? 21.734 33.625 6.883 1 51.78 113 ARG B C 1
ATOM 1832 O O . ARG B 1 113 ? 22.953 33.656 6.961 1 51.78 113 ARG B O 1
ATOM 1839 N N . ASP B 1 114 ? 21.109 32.812 6.07 1 52.47 114 ASP B N 1
ATOM 1840 C CA . ASP B 1 114 ? 22.016 32.062 5.176 1 52.47 114 ASP B CA 1
ATOM 1841 C C . ASP B 1 114 ? 22.531 32.969 4.062 1 52.47 114 ASP B C 1
ATOM 1843 O O . ASP B 1 114 ? 23.469 32.625 3.35 1 52.47 114 ASP B O 1
ATOM 1847 N N . ARG B 1 115 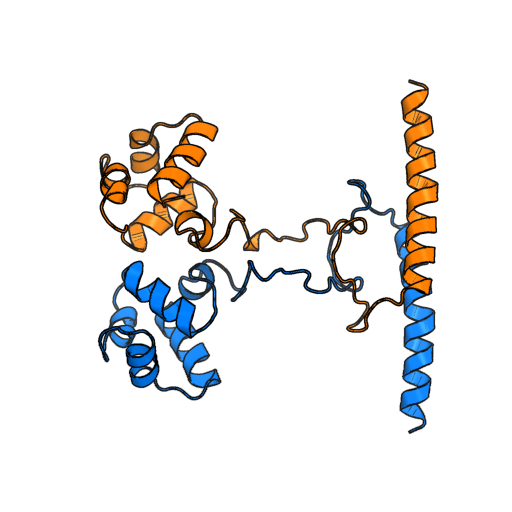? 21.766 34.031 3.734 1 49.97 115 ARG B N 1
ATOM 1848 C CA . ARG B 1 115 ? 22.328 34.844 2.674 1 49.97 115 ARG B CA 1
ATOM 1849 C C . ARG B 1 115 ? 23.578 35.594 3.156 1 49.97 115 ARG B C 1
ATOM 1851 O O . ARG B 1 115 ? 24.312 36.156 2.354 1 49.97 115 ARG B O 1
ATOM 1858 N N . HIS B 1 116 ? 23.719 35.812 4.426 1 48 116 HIS B N 1
ATOM 1859 C CA . HIS B 1 116 ? 24.953 36.469 4.762 1 48 116 HIS B CA 1
ATOM 1860 C C . HIS B 1 116 ? 26.125 35.5 4.824 1 48 116 HIS B C 1
ATOM 1862 O O . HIS B 1 116 ? 27.266 35.906 5.047 1 48 116 HIS B O 1
ATOM 1868 N N . GLU B 1 117 ? 25.859 34.188 4.887 1 39.06 117 GLU B N 1
ATOM 1869 C CA . GLU B 1 117 ? 27.172 33.562 4.703 1 39.06 117 GLU B CA 1
ATOM 1870 C C . GLU B 1 117 ? 27.484 33.375 3.225 1 39.06 117 GLU B C 1
ATOM 1872 O O . GLU B 1 117 ? 26.594 33.031 2.434 1 39.06 117 GLU B O 1
#

Organism: Lacticaseibacillus paracasei (strain ATCC 334 / BCRC 17002 / CCUG 31169 / CIP 107868 / KCTC 3260 / NRRL B-441) (NCBI:txid321967)

Secondary structure (DSSP, 8-state):
--HHHHHHHHHHHTT--HHHHHHHHTS-TTHHHHTTTSPPPHHHHHHHHHHHT--HHHHHTS-S-S-SS--SS--EETTSSPPEEETTEEPPHHHHHHHHHHHHHHHHHHHHHHH--/--HHHHHHHHHHHTT--HHHHHHHHTS-TTHHHHTTTSPPPHHHHHHHHHHHT--HHHHHTS-S-S-SS--SS--EETTSSPPEEETTEEPPHHHHHHHHHHHHHHHHHHHHHHH--

Foldseek 3Di:
DALLVLLCVLCVVVPHDCQRLCVQLVHDSCQSVCSVPPPDDPSSLVSSLVSSVFDSCCSHVVDVGRHPPVVPPPPDDLVDPDFDADPNHTDDPVNSVVVVVVVVVVVVVVVVVVVVD/DALLVLLCVLCVVVPHDCQRLCVQLVHDSCQSVCSVPPPDDPSSLVSSLVSSVFDSCCSHVVDVGRHPPVVPPPPDDLVDPDFDADPNHTDDPVNSVVVVVVVVVVVVVVVVVVVVD

Radius of gyration: 23.2 Å; Cα contacts (8 Å, |Δi|>4): 257; chains: 2; bounding box: 56×60×44 Å

Solvent-accessible surface area (backbone atoms only — not comparable to full-atom values): 12894 Å² total; per-residue (Å²): 123,52,45,38,55,48,50,49,53,55,32,49,75,70,70,40,50,69,46,56,49,22,52,74,35,70,48,56,58,62,49,62,68,49,32,73,81,40,82,56,46,38,67,58,45,45,34,43,20,58,73,68,66,33,36,50,34,27,44,69,52,76,39,90,50,45,50,41,70,66,57,44,62,49,55,44,44,73,69,50,93,55,39,50,16,48,83,85,35,73,62,49,69,71,58,49,54,52,47,48,52,60,55,44,59,49,53,57,53,55,51,56,56,55,68,71,100,123,52,42,39,55,49,49,50,52,56,31,49,75,72,71,40,48,69,47,54,49,22,52,74,35,69,47,56,56,61,50,62,68,49,32,72,80,39,81,57,47,37,67,57,46,45,34,43,20,58,72,68,65,34,36,51,32,27,44,70,53,76,38,91,49,44,52,42,69,68,55,44,61,48,54,44,46,72,68,49,92,56,39,49,16,49,81,84,34,72,62,48,70,71,58,48,54,52,47,48,52,60,56,45,59,49,54,58,53,55,50,56,56,55,67,72,100